Protein AF-A0A1F9B3Z0-F1 (afdb_monomer_lite)

Sequence (191 aa):
MIMNRQEIYKEMEEMFGLVPSFFKLVPDSSLELEWQLFKRVQFEPGPVPNKVRELIGIAIAAVTKCRYCALFHTEGARLNGATDAEIEDAVHFAKSSAGWSTYLNGMQIDYDQFKSEMNRVSEYLRAKHGLEMELSCRDVGVDCDFVARGKTEEEILEKAAAHGKKAHNMQEIPPELLEKARAAIHLAAGS

Radius of gyration: 24.39 Å; chains: 1; bounding box: 59×39×59 Å

Foldseek 3Di:
DQDFPVRLQVVCCVVPVGRDPVLVPDDRVCSSVVSVVCCCPQPDDDPQGNLRVLLVQCLCCLLVVPPVSNVVSVVSNVVSPDDPVSSVVSNVVSVVVVVVVCVCVVVVPDPVVVVVVVVVVVLVVLVVVVFKKKFAPVQLVDPDRDMFIDSDPVSRVVVVQVCCCPPVVPPDDPPSSVVSRSVRIDTDPPD

pLDDT: mean 94.04, std 5.98, range [56.62, 98.69]

Secondary structure (DSSP, 8-state):
-PPPHHHHHHHHHHHHSS--TTGGGS-HHHHHHHHHHHHHHHTS--SS-HHHHHHHHHHHHHHHT-HHHHHHHHHHHHHTT--HHHHHHHHHHHHHHHHHHHHHHHTT--HHHHHHHHHHHHHHHHHHHT--EEEEHHHHTSS---EEEESSHHHHHHHHHHHHHHHH---S--HHHHHHHHHH-EEPTT-

Structure (mmCIF, N/CA/C/O backbone):
data_AF-A0A1F9B3Z0-F1
#
_entry.id   AF-A0A1F9B3Z0-F1
#
loop_
_atom_site.group_PDB
_atom_site.id
_atom_site.type_symbol
_atom_site.label_atom_id
_atom_site.label_alt_id
_atom_site.label_comp_id
_atom_site.label_asym_id
_atom_site.label_entity_id
_atom_site.label_seq_id
_atom_site.pdbx_PDB_ins_code
_atom_site.Cartn_x
_atom_site.Cartn_y
_atom_site.Cartn_z
_atom_site.occupancy
_atom_site.B_iso_or_equiv
_atom_site.auth_seq_id
_atom_site.auth_comp_id
_atom_site.auth_asym_id
_atom_site.auth_atom_id
_atom_site.pdbx_PDB_model_num
ATOM 1 N N . MET A 1 1 ? -7.719 9.296 -29.553 1.00 67.44 1 MET A N 1
ATOM 2 C CA . MET A 1 1 ? -7.222 8.532 -30.717 1.00 67.44 1 MET A CA 1
ATOM 3 C C . MET A 1 1 ? -6.290 7.486 -30.132 1.00 67.44 1 MET A C 1
ATOM 5 O O . MET A 1 1 ? -5.530 7.877 -29.261 1.00 67.44 1 MET A O 1
ATOM 9 N N . ILE A 1 2 ? -6.434 6.208 -30.488 1.00 82.75 2 ILE A N 1
ATOM 10 C CA . ILE A 1 2 ? -5.564 5.134 -29.973 1.00 82.75 2 ILE A CA 1
ATOM 11 C C . ILE A 1 2 ? -4.167 5.361 -30.549 1.00 82.75 2 ILE A C 1
ATOM 13 O O . ILE A 1 2 ? -4.036 5.456 -31.772 1.00 82.75 2 ILE A O 1
ATOM 17 N N . MET A 1 3 ? -3.163 5.503 -29.687 1.00 92.25 3 MET A N 1
ATOM 18 C CA . MET A 1 3 ? -1.773 5.670 -30.104 1.00 92.25 3 MET A CA 1
ATOM 19 C C . MET A 1 3 ? -1.245 4.396 -30.767 1.00 92.25 3 MET A C 1
ATOM 21 O O . MET A 1 3 ? -1.505 3.279 -30.315 1.00 92.25 3 MET A O 1
ATOM 25 N N . ASN A 1 4 ? -0.442 4.548 -31.816 1.00 95.38 4 ASN A N 1
ATOM 26 C CA . ASN A 1 4 ? 0.285 3.429 -32.409 1.00 95.38 4 ASN A CA 1
ATOM 27 C C . ASN A 1 4 ? 1.624 3.174 -31.685 1.00 95.38 4 ASN A C 1
ATOM 29 O O . ASN A 1 4 ? 2.122 4.011 -30.932 1.00 95.38 4 ASN A O 1
ATOM 33 N N . ARG A 1 5 ? 2.256 2.017 -31.939 1.00 97.56 5 ARG A N 1
ATOM 34 C CA . ARG A 1 5 ? 3.516 1.617 -31.280 1.00 97.56 5 ARG A CA 1
ATOM 35 C C . ARG A 1 5 ? 4.626 2.664 -31.375 1.00 97.56 5 ARG A C 1
ATOM 37 O O . ARG A 1 5 ? 5.354 2.836 -30.404 1.00 97.56 5 ARG A O 1
ATOM 44 N N . GLN A 1 6 ? 4.781 3.334 -32.516 1.00 97.75 6 GLN A N 1
ATOM 45 C CA . GLN A 1 6 ? 5.864 4.306 -32.698 1.00 97.75 6 GLN A CA 1
ATOM 46 C C . GLN A 1 6 ? 5.628 5.573 -31.875 1.00 97.75 6 GLN A C 1
ATOM 48 O O . GLN A 1 6 ? 6.570 6.116 -31.308 1.00 97.75 6 GLN A O 1
ATOM 53 N N . GLU A 1 7 ? 4.375 6.007 -31.748 1.00 97.69 7 GLU A N 1
ATOM 54 C CA . GLU A 1 7 ? 4.005 7.127 -30.876 1.00 97.69 7 GLU A CA 1
ATOM 55 C C . GLU A 1 7 ? 4.261 6.782 -29.404 1.00 97.69 7 GLU A C 1
ATOM 57 O O . GLU A 1 7 ? 4.852 7.576 -28.678 1.00 97.69 7 GLU A O 1
ATOM 62 N N . ILE A 1 8 ? 3.898 5.567 -28.983 1.00 97.69 8 ILE A N 1
ATOM 63 C CA . ILE A 1 8 ? 4.125 5.085 -27.611 1.00 97.69 8 ILE A CA 1
ATOM 64 C C . ILE A 1 8 ? 5.622 4.956 -27.310 1.00 97.69 8 ILE A C 1
ATOM 66 O O . ILE A 1 8 ? 6.086 5.355 -26.246 1.00 97.69 8 ILE A O 1
ATOM 70 N N . TYR A 1 9 ? 6.398 4.416 -28.249 1.00 98.25 9 TYR A N 1
ATOM 71 C CA . TYR A 1 9 ? 7.849 4.307 -28.109 1.00 98.25 9 TYR A CA 1
ATOM 72 C C . TYR A 1 9 ? 8.515 5.669 -28.005 1.00 98.25 9 TYR A C 1
ATOM 74 O O . TYR A 1 9 ? 9.400 5.836 -27.171 1.00 98.25 9 TYR A O 1
ATOM 82 N N . LYS A 1 10 ? 8.058 6.644 -28.790 1.00 98.31 10 LYS A N 1
ATOM 83 C CA . LYS A 1 10 ? 8.550 8.013 -28.695 1.00 98.31 10 LYS A CA 1
ATOM 84 C C . LYS A 1 10 ? 8.290 8.609 -27.307 1.00 98.31 10 LYS A C 1
ATOM 86 O O . LYS A 1 10 ? 9.206 9.187 -26.735 1.00 98.31 10 LYS A O 1
ATOM 91 N N . GLU A 1 11 ? 7.104 8.407 -26.723 1.00 97.19 11 GLU A N 1
ATOM 92 C CA . GLU A 1 11 ? 6.853 8.826 -25.332 1.00 97.19 11 GLU A CA 1
ATOM 93 C C . GLU A 1 11 ? 7.801 8.138 -24.336 1.00 97.19 11 GLU A C 1
ATOM 95 O O . GLU A 1 11 ? 8.301 8.779 -23.414 1.00 97.19 11 GLU A O 1
ATOM 100 N N . MET A 1 12 ? 8.070 6.838 -24.505 1.00 97.50 12 MET A N 1
ATOM 101 C CA . MET A 1 12 ? 9.018 6.117 -23.644 1.00 97.50 12 MET A CA 1
ATOM 102 C C . MET A 1 12 ? 10.444 6.655 -23.789 1.00 97.50 12 MET A C 1
ATOM 104 O O . MET A 1 12 ? 11.149 6.773 -22.794 1.00 97.50 12 MET A O 1
ATOM 108 N N . GLU A 1 13 ? 10.875 7.000 -25.001 1.00 98.06 13 GLU A N 1
ATOM 109 C CA . GLU A 1 13 ? 12.182 7.617 -25.242 1.00 98.06 13 GLU A CA 1
ATOM 110 C C . GLU A 1 13 ? 12.277 9.007 -24.610 1.00 98.06 13 GLU A C 1
ATOM 112 O O . GLU A 1 13 ? 13.287 9.320 -23.986 1.00 98.06 13 GLU A O 1
ATOM 117 N N . GLU A 1 14 ? 11.221 9.814 -24.697 1.00 97.38 14 GLU A N 1
ATOM 118 C CA . GLU A 1 14 ? 11.152 11.121 -24.037 1.00 97.38 14 GLU A CA 1
ATOM 119 C C . GLU A 1 14 ? 11.173 10.993 -22.504 1.00 97.38 14 GLU A C 1
ATOM 121 O O . GLU A 1 14 ? 11.807 11.803 -21.828 1.00 97.38 14 GLU A O 1
ATOM 126 N N . MET A 1 15 ? 10.525 9.963 -21.947 1.00 94.94 15 MET A N 1
ATOM 127 C CA . MET A 1 15 ? 10.420 9.757 -20.498 1.00 94.94 15 MET A CA 1
ATOM 128 C C . MET A 1 15 ? 11.636 9.046 -19.883 1.00 94.94 15 MET A C 1
ATOM 130 O O . MET A 1 15 ? 12.051 9.382 -18.776 1.00 94.94 15 MET A O 1
ATOM 134 N N . PHE A 1 16 ? 12.196 8.047 -20.567 1.00 95.00 16 PHE A N 1
ATOM 135 C CA . PHE A 1 16 ? 13.230 7.148 -20.032 1.00 95.00 16 PHE A CA 1
ATOM 136 C C . PHE A 1 16 ? 14.567 7.222 -20.775 1.00 95.00 16 PHE A C 1
ATOM 138 O O . PHE A 1 16 ? 15.526 6.566 -20.370 1.00 95.00 16 PHE A O 1
ATOM 145 N N . GLY A 1 17 ? 14.648 7.958 -21.884 1.00 97.44 17 GLY A N 1
ATOM 146 C CA . GLY A 1 17 ? 15.825 8.000 -22.759 1.00 97.44 17 GLY A CA 1
ATOM 147 C C . GLY A 1 17 ? 16.001 6.760 -23.643 1.00 97.44 17 GLY A C 1
ATOM 148 O O . GLY A 1 17 ? 16.946 6.698 -24.427 1.00 97.44 17 GLY A O 1
ATOM 149 N N . LEU A 1 18 ? 15.121 5.761 -23.521 1.00 97.94 18 LEU A N 1
ATOM 150 C CA . LEU A 1 18 ? 15.097 4.546 -24.336 1.00 97.94 18 LEU A CA 1
ATOM 151 C C . LEU A 1 18 ? 13.724 3.869 -24.266 1.00 97.94 18 LEU A C 1
ATOM 153 O O . LEU A 1 18 ? 12.953 4.106 -23.342 1.00 97.94 18 LEU A O 1
ATOM 157 N N . VAL A 1 19 ? 13.461 2.937 -25.185 1.00 98.06 19 VAL A N 1
ATOM 158 C CA . VAL A 1 19 ? 12.344 1.983 -25.067 1.00 98.06 19 VAL A CA 1
ATOM 159 C C . VAL A 1 19 ? 12.813 0.736 -24.305 1.00 98.06 19 VAL A C 1
ATOM 161 O O . VAL A 1 19 ? 13.619 -0.030 -24.861 1.00 98.06 19 VAL A O 1
ATOM 164 N N . PRO A 1 20 ? 12.321 0.469 -23.076 1.00 96.81 20 PRO A N 1
ATOM 165 C CA . PRO A 1 20 ? 12.722 -0.717 -22.327 1.00 96.81 20 PRO A CA 1
ATOM 166 C C . PRO A 1 20 ? 12.371 -1.996 -23.088 1.00 96.81 20 PRO A C 1
ATOM 168 O O . PRO A 1 20 ? 11.303 -2.117 -23.689 1.00 96.81 20 PRO A O 1
ATOM 171 N N . SER A 1 21 ? 13.269 -2.982 -23.068 1.00 97.56 21 SER A N 1
ATOM 172 C CA . SER A 1 21 ? 13.121 -4.198 -23.879 1.00 97.56 21 SER A CA 1
ATOM 173 C C . SER A 1 21 ? 11.848 -4.987 -23.565 1.00 97.56 21 SER A C 1
ATOM 175 O O . SER A 1 21 ? 11.267 -5.570 -24.476 1.00 97.56 21 SER A O 1
ATOM 177 N N . PHE A 1 22 ? 11.374 -4.968 -22.317 1.00 95.50 22 PHE A N 1
ATOM 178 C CA . PHE A 1 22 ? 10.152 -5.669 -21.921 1.00 95.50 22 PHE A CA 1
ATOM 179 C C . PHE A 1 22 ? 8.880 -5.051 -22.525 1.00 95.50 22 PHE A C 1
ATOM 181 O O . PHE A 1 22 ? 7.957 -5.792 -22.845 1.00 95.50 22 PHE A O 1
ATOM 188 N N . PHE A 1 23 ? 8.847 -3.741 -22.805 1.00 97.44 23 PHE A N 1
ATOM 189 C CA . 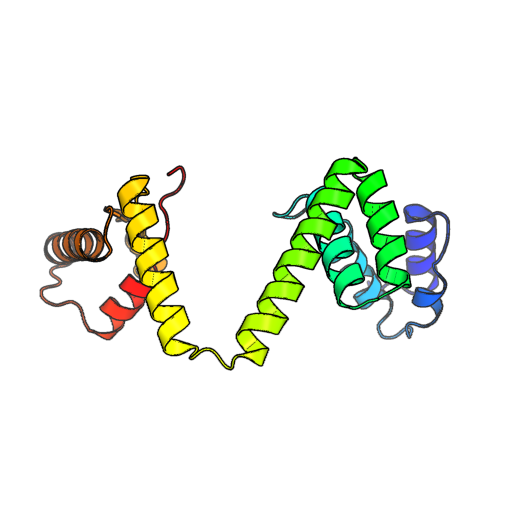PHE A 1 23 ? 7.735 -3.127 -23.546 1.00 97.44 23 PHE A CA 1
ATOM 190 C C . PHE A 1 23 ? 7.708 -3.540 -25.019 1.00 97.44 23 PHE A C 1
ATOM 192 O O . PHE A 1 23 ? 6.645 -3.578 -25.638 1.00 97.44 23 PHE A O 1
ATOM 199 N N . LYS A 1 24 ? 8.857 -3.931 -25.585 1.00 97.38 24 LYS A N 1
ATOM 200 C CA . LYS A 1 24 ? 8.922 -4.423 -26.969 1.00 97.38 24 LYS A CA 1
ATOM 201 C C . LYS A 1 24 ? 8.225 -5.769 -27.159 1.00 97.38 24 LYS A C 1
ATOM 203 O O . LYS A 1 24 ? 7.883 -6.111 -28.286 1.00 97.38 24 LYS A O 1
ATOM 208 N N . LEU A 1 25 ? 8.002 -6.502 -26.069 1.00 97.62 25 LEU A N 1
ATOM 209 C CA . LEU A 1 25 ? 7.310 -7.789 -26.062 1.00 97.62 25 LEU A CA 1
ATOM 210 C C . LEU A 1 25 ? 5.784 -7.653 -25.949 1.00 97.62 25 LEU A C 1
ATOM 212 O O . LEU A 1 25 ? 5.073 -8.616 -26.221 1.00 97.62 25 LEU A O 1
ATOM 216 N N . VAL A 1 26 ? 5.273 -6.482 -25.556 1.00 97.69 26 VAL A N 1
ATOM 217 C CA . VAL A 1 26 ? 3.832 -6.253 -25.383 1.00 97.69 26 VAL A CA 1
ATOM 218 C C . VAL A 1 26 ? 3.157 -6.145 -26.759 1.00 97.69 26 VAL A C 1
ATOM 220 O O . VAL A 1 26 ? 3.647 -5.373 -27.587 1.00 97.69 26 VAL A O 1
ATOM 223 N N . PRO A 1 27 ? 2.058 -6.875 -27.038 1.00 97.81 27 PRO A N 1
ATOM 224 C CA . PRO A 1 27 ? 1.344 -6.812 -28.319 1.00 97.81 27 PRO A CA 1
ATOM 225 C C . PRO A 1 27 ? 0.758 -5.430 -28.640 1.00 97.81 27 PRO A C 1
ATOM 227 O O . PRO A 1 27 ? 0.342 -4.705 -27.740 1.00 97.81 27 PRO A O 1
ATOM 230 N N . ASP A 1 28 ? 0.636 -5.090 -29.930 1.00 97.19 28 ASP A N 1
ATOM 231 C CA . ASP A 1 28 ? 0.051 -3.806 -30.375 1.00 97.19 28 ASP A CA 1
ATOM 232 C C . ASP A 1 28 ? -1.367 -3.582 -29.835 1.00 97.19 28 ASP A C 1
ATOM 234 O O . ASP A 1 28 ? -1.724 -2.463 -29.485 1.00 97.19 28 ASP A O 1
ATOM 238 N N . SER A 1 29 ? -2.159 -4.653 -29.713 1.00 96.38 29 SER A N 1
ATOM 239 C CA . SER A 1 29 ? -3.544 -4.597 -29.233 1.00 96.38 29 SER A CA 1
ATOM 240 C C . SER A 1 29 ? -3.689 -4.140 -27.779 1.00 96.38 29 SER A C 1
ATOM 242 O O . SER A 1 29 ? -4.793 -3.783 -27.376 1.00 96.38 29 SER A O 1
ATOM 244 N N . SER A 1 30 ? -2.618 -4.192 -26.980 1.00 96.94 30 SER A N 1
ATOM 245 C CA . SER A 1 30 ? -2.641 -3.821 -25.560 1.00 96.94 30 SER A CA 1
ATOM 246 C C . SER A 1 30 ? -1.535 -2.847 -25.147 1.00 96.94 30 SER A C 1
ATOM 248 O O . SER A 1 30 ? -1.581 -2.345 -24.029 1.00 96.94 30 SER A O 1
ATOM 250 N N . LEU A 1 31 ? -0.569 -2.535 -26.019 1.00 97.75 31 LEU A N 1
ATOM 251 C CA . LEU A 1 31 ? 0.596 -1.711 -25.680 1.00 97.75 31 LEU A CA 1
ATOM 252 C C . LEU A 1 31 ? 0.223 -0.333 -25.120 1.00 97.75 31 LEU A C 1
ATOM 254 O O . LEU A 1 31 ? 0.820 0.092 -24.134 1.00 97.75 31 LEU A O 1
ATOM 258 N N . GLU A 1 32 ? -0.757 0.353 -25.714 1.00 97.38 32 GLU A N 1
ATOM 259 C CA . GLU A 1 32 ? -1.203 1.656 -25.205 1.00 97.38 32 GLU A CA 1
ATOM 260 C C . GLU A 1 32 ? -1.775 1.525 -23.791 1.00 97.38 32 GLU A C 1
ATOM 262 O O . GLU A 1 32 ? -1.389 2.275 -22.899 1.00 97.38 32 GLU A O 1
ATOM 267 N N . LEU A 1 33 ? -2.645 0.537 -23.566 1.00 96.88 33 LEU A N 1
ATOM 268 C CA . LEU A 1 33 ? -3.289 0.307 -22.271 1.00 96.88 33 LEU A CA 1
ATOM 269 C C . LEU A 1 33 ? -2.258 -0.001 -21.180 1.00 96.88 33 LEU A C 1
ATOM 271 O O . LEU A 1 33 ? -2.299 0.605 -20.110 1.00 96.88 33 LEU A O 1
ATOM 275 N N . GLU A 1 34 ? -1.310 -0.893 -21.472 1.00 97.62 34 GLU A N 1
ATOM 276 C CA . GLU A 1 34 ? -0.228 -1.252 -20.551 1.00 97.62 34 GLU A CA 1
ATOM 277 C C . GLU A 1 34 ? 0.684 -0.056 -20.261 1.00 97.62 34 GLU A C 1
ATOM 279 O O . GLU A 1 34 ? 1.067 0.172 -19.114 1.00 97.62 34 GLU A O 1
ATOM 284 N N . TRP A 1 35 ? 1.002 0.758 -21.274 1.00 97.25 35 TRP A N 1
ATOM 285 C CA . TRP A 1 35 ? 1.823 1.954 -21.090 1.00 97.25 35 TRP A CA 1
ATOM 286 C C . TRP A 1 35 ? 1.139 3.003 -20.210 1.00 97.25 35 TRP A C 1
ATOM 288 O O . TRP A 1 35 ? 1.756 3.525 -19.279 1.00 97.25 35 TRP A O 1
ATOM 298 N N . GLN A 1 36 ? -0.142 3.292 -20.459 1.00 96.81 36 GLN A N 1
ATOM 299 C CA . GLN A 1 36 ? -0.895 4.247 -19.642 1.00 96.81 36 GLN A CA 1
ATOM 300 C C . GLN A 1 36 ? -1.049 3.747 -18.202 1.00 96.81 36 GLN A C 1
ATOM 302 O O . GLN A 1 36 ? -0.862 4.520 -17.260 1.00 96.81 36 GLN A O 1
ATOM 307 N N . LEU A 1 37 ? -1.328 2.453 -18.011 1.00 96.94 37 LEU A N 1
ATOM 308 C CA . LEU A 1 37 ? -1.398 1.860 -16.679 1.00 96.94 37 LEU A CA 1
ATOM 309 C C . LEU A 1 37 ? -0.051 1.958 -15.956 1.00 96.94 37 LEU A C 1
ATOM 311 O O . LEU A 1 37 ? -0.009 2.373 -14.798 1.00 96.94 37 LEU A O 1
ATOM 315 N N . PHE A 1 38 ? 1.048 1.631 -16.639 1.00 96.31 38 PHE A N 1
ATOM 316 C CA . PHE A 1 38 ? 2.388 1.700 -16.066 1.00 96.31 38 PHE A CA 1
ATOM 317 C C . PHE A 1 38 ? 2.736 3.121 -15.616 1.00 96.31 38 PHE A C 1
ATOM 319 O O . PHE A 1 38 ? 3.158 3.307 -14.477 1.00 96.31 38 PHE A O 1
ATOM 326 N N . LYS A 1 39 ? 2.490 4.135 -16.459 1.00 94.62 39 LYS A N 1
ATOM 327 C CA . LYS A 1 39 ? 2.705 5.545 -16.091 1.00 94.62 39 LYS A CA 1
ATOM 328 C C . LYS A 1 39 ? 1.915 5.941 -14.847 1.00 94.62 39 LYS A C 1
ATOM 330 O O . LYS A 1 39 ? 2.487 6.478 -13.894 1.00 94.62 39 LYS A O 1
ATOM 335 N N . ARG A 1 40 ? 0.622 5.618 -14.841 1.00 94.31 40 ARG A N 1
ATOM 336 C CA . ARG A 1 40 ? -0.294 5.949 -13.750 1.00 94.31 40 ARG A CA 1
ATOM 337 C C . ARG A 1 40 ? 0.101 5.305 -12.427 1.00 94.31 40 ARG A C 1
ATOM 339 O O . ARG A 1 40 ? 0.088 5.959 -11.390 1.00 94.31 40 ARG A O 1
ATOM 346 N N . VAL A 1 41 ? 0.439 4.019 -12.444 1.00 94.50 41 VAL A N 1
ATOM 347 C CA . VAL A 1 41 ? 0.733 3.274 -11.213 1.00 94.50 41 VAL A CA 1
ATOM 348 C C . VAL A 1 41 ? 2.135 3.593 -10.691 1.00 94.50 41 VAL A C 1
ATOM 350 O O . VAL A 1 41 ? 2.300 3.783 -9.483 1.00 94.50 41 VAL A O 1
ATOM 353 N N . GLN A 1 42 ? 3.127 3.699 -11.580 1.00 93.62 42 GLN A N 1
ATOM 354 C CA . GLN A 1 42 ? 4.530 3.815 -11.180 1.00 93.62 42 GLN A CA 1
ATOM 355 C C . GLN A 1 42 ? 4.984 5.260 -10.948 1.00 93.62 42 GLN A C 1
ATOM 357 O O . GLN A 1 42 ? 5.787 5.490 -10.050 1.00 93.62 42 GLN A O 1
ATOM 362 N N . PHE A 1 43 ? 4.484 6.243 -11.709 1.00 91.62 43 PHE A N 1
ATOM 363 C CA . PHE A 1 43 ? 5.077 7.592 -11.706 1.00 91.62 43 PHE A CA 1
ATOM 364 C C . PHE A 1 43 ? 4.115 8.716 -11.331 1.00 91.62 43 PHE A C 1
ATOM 366 O O . PHE A 1 43 ? 4.542 9.672 -10.677 1.00 91.62 43 PHE A O 1
ATOM 373 N N . GLU A 1 44 ? 2.838 8.632 -11.714 1.00 94.00 44 GLU A N 1
ATOM 374 C CA . GLU A 1 44 ? 1.880 9.696 -11.400 1.00 94.00 44 GLU A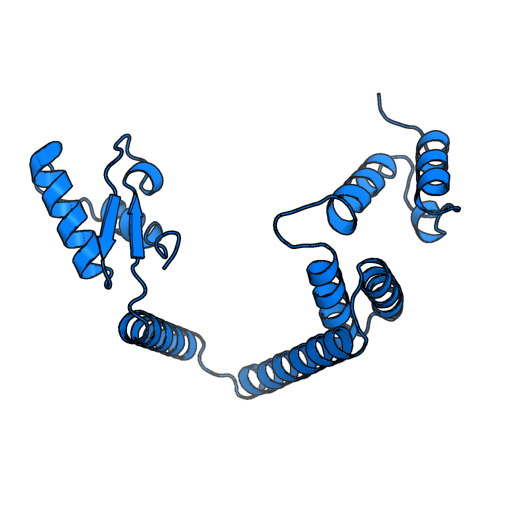 CA 1
ATOM 375 C C . GLU A 1 44 ? 1.684 9.847 -9.884 1.00 94.00 44 GLU A C 1
ATOM 377 O O . GLU A 1 44 ? 1.630 8.833 -9.177 1.00 94.00 44 GLU A O 1
ATOM 382 N N . PRO A 1 45 ? 1.562 11.081 -9.355 1.00 92.81 45 PRO A N 1
ATOM 383 C CA . PRO A 1 45 ? 1.296 11.315 -7.941 1.00 92.81 45 PRO A CA 1
ATOM 384 C C . PRO A 1 45 ? 0.014 10.626 -7.468 1.00 92.81 45 PRO A C 1
ATOM 386 O O . PRO A 1 45 ? -0.994 10.583 -8.168 1.00 92.81 45 PRO A O 1
ATOM 389 N N . GLY A 1 46 ? 0.041 10.136 -6.235 1.00 93.12 46 GLY A N 1
ATOM 390 C CA . GLY A 1 46 ? -1.113 9.542 -5.578 1.00 93.12 46 GLY A CA 1
ATOM 391 C C . GLY A 1 46 ? -1.071 9.783 -4.072 1.00 93.12 46 GLY A C 1
ATOM 392 O O . GLY A 1 46 ? -0.149 10.435 -3.579 1.00 93.12 46 GLY A O 1
ATOM 393 N N . PRO A 1 47 ? -2.042 9.236 -3.322 1.00 95.81 47 PRO A N 1
ATOM 394 C CA . PRO A 1 47 ? -2.106 9.398 -1.869 1.00 95.81 47 PRO A CA 1
ATOM 395 C C . PRO A 1 47 ? -0.866 8.871 -1.133 1.00 95.81 47 PRO A C 1
ATOM 397 O O . PRO A 1 47 ? -0.534 9.358 -0.058 1.00 95.81 47 PRO A O 1
ATOM 400 N N . VAL A 1 48 ? -0.167 7.890 -1.718 1.00 96.50 48 VAL A N 1
ATOM 401 C CA . VAL A 1 48 ? 1.116 7.389 -1.214 1.00 96.50 48 VAL A CA 1
ATOM 402 C C . VAL A 1 48 ? 2.253 8.059 -1.998 1.00 96.50 48 VAL A C 1
ATOM 404 O O . VAL A 1 48 ? 2.354 7.843 -3.213 1.00 96.50 48 VAL A O 1
ATOM 407 N N . PRO A 1 49 ? 3.132 8.840 -1.340 1.00 96.06 49 PRO A N 1
ATOM 408 C CA . PRO A 1 49 ? 4.257 9.493 -2.006 1.00 96.06 49 PRO A CA 1
ATOM 409 C C . PRO A 1 49 ? 5.160 8.500 -2.747 1.00 96.06 49 PRO A C 1
ATOM 411 O O . PRO A 1 49 ? 5.372 7.383 -2.275 1.00 96.06 49 PRO A O 1
ATOM 414 N N . ASN A 1 50 ? 5.745 8.914 -3.876 1.00 96.44 50 ASN A N 1
ATOM 415 C CA . ASN A 1 50 ? 6.557 8.037 -4.736 1.00 96.44 50 ASN A CA 1
ATOM 416 C C . ASN A 1 50 ? 7.709 7.375 -3.975 1.00 96.44 50 ASN A C 1
ATOM 418 O O . ASN A 1 50 ? 7.865 6.163 -4.060 1.00 96.44 50 ASN A O 1
ATOM 422 N N . LYS A 1 51 ? 8.442 8.129 -3.140 1.00 97.62 51 LYS A N 1
ATOM 423 C CA . LYS A 1 51 ? 9.497 7.566 -2.278 1.00 97.62 51 LYS A CA 1
ATOM 424 C C . LYS A 1 51 ? 8.993 6.380 -1.446 1.00 97.62 51 LYS A C 1
ATOM 426 O O . LYS A 1 51 ? 9.647 5.347 -1.383 1.00 97.62 51 LYS A O 1
ATOM 431 N N . VAL A 1 52 ? 7.810 6.515 -0.843 1.00 97.94 52 VAL A N 1
ATOM 432 C CA . VAL A 1 52 ? 7.204 5.466 -0.012 1.00 97.94 52 VAL A CA 1
ATOM 433 C C . VAL A 1 52 ? 6.758 4.278 -0.868 1.00 97.94 52 VAL A C 1
ATOM 435 O O . VAL A 1 52 ? 6.997 3.136 -0.483 1.00 97.94 52 VAL A O 1
ATOM 438 N N . ARG A 1 53 ? 6.169 4.519 -2.049 1.00 97.81 53 ARG A N 1
ATOM 439 C CA . ARG A 1 53 ? 5.814 3.449 -2.999 1.00 97.81 53 ARG A CA 1
ATOM 440 C C . ARG A 1 53 ? 7.027 2.629 -3.428 1.00 97.81 53 ARG A C 1
ATOM 442 O O . ARG A 1 53 ? 6.942 1.406 -3.453 1.00 97.81 53 ARG A O 1
ATOM 449 N N . GLU A 1 54 ? 8.151 3.279 -3.710 1.00 98.44 54 GLU A N 1
ATOM 450 C CA . GLU A 1 54 ? 9.379 2.586 -4.102 1.00 98.44 54 GLU A CA 1
ATOM 451 C C . GLU A 1 54 ? 9.971 1.766 -2.947 1.00 98.44 54 GLU A C 1
ATOM 453 O O . GLU A 1 54 ? 10.352 0.617 -3.156 1.00 98.44 54 GLU A O 1
ATOM 458 N N . LEU A 1 55 ? 9.957 2.275 -1.707 1.00 98.69 55 LEU A N 1
ATOM 459 C CA . LEU A 1 55 ? 10.362 1.496 -0.524 1.00 98.69 55 LEU A CA 1
ATOM 460 C C . LEU A 1 55 ? 9.471 0.256 -0.310 1.00 98.69 55 LEU A C 1
ATOM 462 O O . LEU A 1 55 ? 9.981 -0.832 -0.034 1.00 98.69 55 LEU A O 1
ATOM 466 N N . ILE A 1 56 ? 8.152 0.386 -0.507 1.00 98.31 56 ILE A N 1
ATOM 467 C CA . ILE A 1 56 ? 7.220 -0.757 -0.522 1.00 98.31 56 ILE A CA 1
ATOM 468 C C . ILE A 1 56 ? 7.590 -1.732 -1.653 1.00 98.31 56 ILE A C 1
ATOM 470 O O . ILE A 1 56 ? 7.622 -2.945 -1.440 1.00 98.31 56 ILE A O 1
ATOM 474 N N . GLY A 1 57 ? 7.915 -1.217 -2.840 1.00 98.31 57 GLY A N 1
ATOM 475 C CA . GLY A 1 57 ? 8.374 -2.006 -3.983 1.00 98.31 57 GLY A CA 1
ATOM 476 C C . GLY A 1 57 ? 9.640 -2.814 -3.682 1.00 98.31 57 GLY A C 1
ATOM 477 O O . GLY A 1 57 ? 9.692 -4.005 -3.992 1.00 98.31 57 GLY A O 1
ATOM 478 N N . ILE A 1 58 ? 10.628 -2.216 -3.006 1.00 98.56 58 ILE A N 1
ATOM 479 C CA . ILE A 1 58 ? 11.843 -2.907 -2.540 1.00 98.56 58 ILE A CA 1
ATOM 480 C C . ILE A 1 58 ? 11.481 -4.026 -1.555 1.00 98.56 58 ILE A C 1
ATOM 482 O O . ILE A 1 58 ? 11.958 -5.152 -1.711 1.00 98.56 58 ILE A O 1
ATOM 486 N N . ALA A 1 59 ? 10.614 -3.755 -0.573 1.00 98.50 59 ALA A N 1
ATOM 487 C CA . ALA A 1 59 ? 10.162 -4.752 0.398 1.00 98.50 59 ALA A CA 1
ATOM 488 C C . ALA A 1 59 ? 9.480 -5.956 -0.282 1.00 98.50 59 ALA A C 1
ATOM 490 O O . ALA A 1 59 ? 9.832 -7.110 -0.014 1.00 98.50 59 ALA A O 1
ATOM 491 N N . ILE A 1 60 ? 8.556 -5.702 -1.217 1.00 98.38 60 ILE A N 1
ATOM 492 C CA . ILE A 1 60 ? 7.887 -6.746 -2.008 1.00 98.38 60 ILE A CA 1
ATOM 493 C C . ILE A 1 60 ? 8.914 -7.528 -2.831 1.00 98.38 60 ILE A C 1
ATOM 495 O O . ILE A 1 60 ? 8.900 -8.762 -2.825 1.00 98.38 60 ILE A O 1
ATOM 499 N N . ALA A 1 61 ? 9.828 -6.838 -3.516 1.00 98.44 61 ALA A N 1
ATOM 500 C CA . ALA A 1 61 ? 10.861 -7.464 -4.333 1.00 98.44 61 AL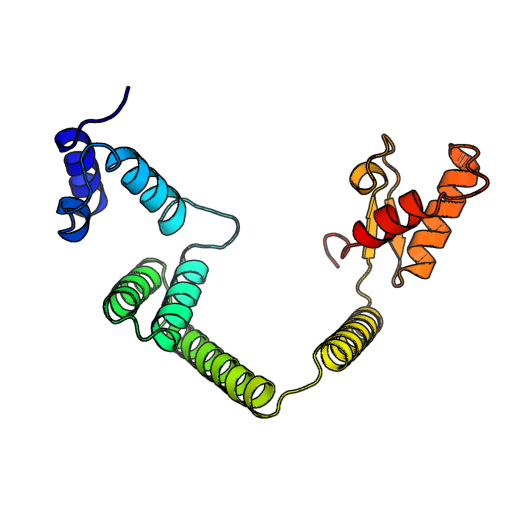A A CA 1
ATOM 501 C C . ALA A 1 61 ? 11.791 -8.369 -3.511 1.00 98.44 61 ALA A C 1
ATOM 503 O O . ALA A 1 61 ? 12.140 -9.458 -3.970 1.00 98.44 61 ALA A O 1
ATOM 504 N N . ALA A 1 62 ? 12.154 -7.953 -2.294 1.00 97.88 62 ALA A N 1
ATOM 505 C CA . ALA A 1 62 ? 12.992 -8.727 -1.385 1.00 97.88 62 ALA A CA 1
ATOM 506 C C . ALA A 1 62 ? 12.300 -10.026 -0.937 1.00 97.88 62 ALA A C 1
ATOM 508 O O . ALA A 1 62 ? 12.896 -11.101 -1.019 1.00 97.88 62 ALA A O 1
ATOM 509 N N . VAL A 1 63 ? 11.028 -9.953 -0.526 1.00 98.12 63 VAL A N 1
ATOM 510 C CA . VAL A 1 63 ? 10.262 -11.123 -0.056 1.00 98.12 63 VAL A CA 1
ATOM 511 C C . VAL A 1 63 ? 9.936 -12.085 -1.202 1.00 98.12 63 VAL A C 1
ATOM 513 O O . VAL A 1 63 ? 10.100 -13.298 -1.064 1.00 98.12 63 VAL A O 1
ATOM 516 N N . THR A 1 64 ? 9.528 -11.556 -2.358 1.00 98.00 64 THR A N 1
ATOM 517 C CA . THR A 1 64 ? 9.211 -12.351 -3.562 1.00 98.00 64 THR A CA 1
ATOM 518 C C . THR A 1 64 ? 10.451 -12.811 -4.329 1.00 98.00 64 THR A C 1
ATOM 520 O O . THR A 1 64 ? 10.341 -13.622 -5.247 1.00 98.00 64 THR A O 1
ATOM 523 N N . LYS A 1 65 ? 11.642 -12.326 -3.946 1.00 97.44 65 LYS A N 1
ATOM 524 C CA . LYS A 1 65 ? 12.939 -12.621 -4.576 1.00 97.44 65 LYS A CA 1
ATOM 525 C C . LYS A 1 65 ? 12.997 -12.208 -6.055 1.00 97.44 65 LYS A C 1
ATOM 527 O O . LYS A 1 65 ? 13.713 -12.813 -6.855 1.00 97.44 65 LYS A O 1
ATOM 532 N N . CYS A 1 66 ? 12.263 -11.160 -6.432 1.00 98.25 66 CYS A N 1
ATOM 533 C CA . CYS A 1 66 ? 12.266 -10.630 -7.792 1.00 98.25 66 CYS A CA 1
ATOM 534 C C . CYS A 1 66 ? 13.522 -9.779 -8.043 1.00 98.25 66 CYS A C 1
ATOM 536 O O . CYS A 1 66 ? 13.577 -8.608 -7.672 1.00 98.25 66 CYS A O 1
ATOM 538 N N . ARG A 1 67 ? 14.524 -10.336 -8.737 1.00 98.00 67 ARG A N 1
ATOM 539 C CA . ARG A 1 67 ? 15.771 -9.611 -9.059 1.00 98.00 67 ARG A CA 1
ATOM 540 C C . ARG A 1 67 ? 15.542 -8.352 -9.908 1.00 98.00 67 ARG A C 1
ATOM 542 O O . ARG A 1 67 ? 16.213 -7.351 -9.681 1.00 98.00 67 ARG A O 1
ATOM 549 N N . TYR A 1 68 ? 14.618 -8.395 -10.871 1.00 97.94 68 TYR A N 1
ATOM 550 C CA . TYR A 1 68 ? 14.300 -7.239 -11.722 1.00 97.94 68 TYR A CA 1
ATOM 551 C C . TYR A 1 68 ? 13.696 -6.096 -10.904 1.00 97.94 68 TYR A C 1
ATOM 553 O O . TYR A 1 68 ? 14.159 -4.962 -10.982 1.00 97.94 68 TYR A O 1
ATOM 561 N N . CYS A 1 69 ? 12.709 -6.430 -10.074 1.00 98.00 69 CYS A N 1
ATOM 562 C CA . CYS A 1 69 ? 11.995 -5.492 -9.222 1.00 98.00 69 CYS A CA 1
ATOM 563 C C . CYS A 1 69 ? 12.921 -4.900 -8.153 1.00 98.00 69 CYS A C 1
ATOM 565 O O . CYS A 1 69 ? 12.838 -3.713 -7.870 1.00 98.00 69 CYS A O 1
ATOM 567 N N . ALA A 1 70 ? 13.837 -5.706 -7.602 1.00 98.31 70 ALA A N 1
ATOM 568 C CA . ALA A 1 70 ? 14.800 -5.236 -6.613 1.00 98.31 70 ALA A CA 1
ATOM 569 C C . ALA A 1 70 ? 15.669 -4.110 -7.185 1.00 98.31 70 ALA A C 1
ATOM 571 O O . ALA A 1 70 ? 15.815 -3.076 -6.544 1.00 98.31 70 ALA A O 1
ATOM 572 N N . LEU A 1 71 ? 16.191 -4.272 -8.407 1.00 98.19 71 LEU A N 1
ATOM 573 C CA . LEU A 1 71 ? 16.960 -3.215 -9.067 1.00 98.19 71 LEU A CA 1
ATOM 574 C C . LEU A 1 71 ? 16.078 -2.012 -9.421 1.00 98.19 71 LEU A C 1
ATOM 576 O O . LEU A 1 71 ? 16.424 -0.890 -9.068 1.00 98.19 71 LEU A O 1
ATOM 580 N N . PHE A 1 72 ? 14.940 -2.250 -10.081 1.00 97.88 72 PHE A N 1
ATOM 581 C CA . PHE A 1 72 ? 14.033 -1.191 -10.526 1.00 97.88 72 PHE A CA 1
ATOM 582 C C . PHE A 1 72 ? 13.604 -0.284 -9.365 1.00 97.88 72 PHE A C 1
ATOM 584 O O . PHE A 1 72 ? 13.788 0.928 -9.438 1.00 97.88 72 PHE A O 1
ATOM 591 N N . HIS A 1 73 ? 13.114 -0.870 -8.270 1.00 98.44 73 HIS A N 1
ATOM 592 C CA . HIS A 1 73 ? 12.629 -0.105 -7.125 1.00 98.44 73 HIS A CA 1
ATOM 593 C C . HIS A 1 73 ? 13.756 0.501 -6.285 1.00 98.44 73 HIS A C 1
ATOM 595 O O . HIS A 1 73 ? 13.566 1.557 -5.693 1.00 98.44 73 HIS A O 1
ATOM 601 N N . THR A 1 74 ? 14.950 -0.105 -6.253 1.00 98.50 74 THR A N 1
ATOM 602 C CA . THR A 1 74 ? 16.105 0.509 -5.572 1.00 98.50 74 THR A CA 1
ATOM 603 C C . THR A 1 74 ? 16.535 1.797 -6.270 1.00 98.50 74 THR A C 1
ATOM 605 O O . THR A 1 74 ? 16.723 2.822 -5.614 1.00 98.50 74 THR A O 1
ATOM 608 N N . GLU A 1 75 ? 16.647 1.775 -7.600 1.00 97.81 75 GLU A N 1
ATOM 609 C CA . GLU A 1 75 ? 16.984 2.978 -8.368 1.00 97.81 75 GLU A CA 1
ATOM 610 C C . GLU A 1 75 ? 15.843 4.003 -8.327 1.00 97.81 75 GLU A C 1
ATOM 612 O O . GLU A 1 75 ? 16.087 5.188 -8.092 1.00 97.81 75 GLU A O 1
ATOM 617 N N . GLY A 1 76 ? 14.590 3.550 -8.445 1.00 97.56 76 GLY A N 1
ATOM 618 C CA . GLY A 1 76 ? 13.403 4.389 -8.275 1.00 97.56 76 GLY A CA 1
ATOM 619 C C . GLY A 1 76 ? 13.367 5.092 -6.915 1.00 97.56 76 GLY A C 1
ATOM 620 O O . GLY A 1 76 ? 13.152 6.304 -6.851 1.00 97.56 76 GLY A O 1
ATOM 621 N N . ALA A 1 77 ? 13.642 4.378 -5.821 1.00 98.25 77 ALA A N 1
ATOM 622 C CA . ALA A 1 77 ? 13.671 4.947 -4.475 1.00 98.25 77 ALA A CA 1
ATOM 623 C C . ALA A 1 77 ? 14.740 6.039 -4.344 1.00 98.25 77 ALA A C 1
ATOM 625 O O . ALA A 1 77 ? 14.446 7.127 -3.847 1.00 98.25 77 ALA A O 1
ATOM 626 N N . ARG A 1 78 ? 15.959 5.786 -4.842 1.00 98.44 78 ARG A N 1
ATOM 627 C CA . ARG A 1 78 ? 17.065 6.759 -4.824 1.00 98.44 78 ARG A CA 1
ATOM 628 C C . ARG A 1 78 ? 16.748 8.012 -5.632 1.00 98.44 78 ARG A C 1
ATOM 630 O O . ARG A 1 78 ? 16.977 9.117 -5.147 1.00 98.44 78 ARG A O 1
ATOM 637 N N . LEU A 1 79 ? 16.159 7.857 -6.820 1.00 97.06 79 LEU A N 1
ATOM 638 C CA . LEU A 1 79 ? 15.694 8.982 -7.641 1.00 97.06 79 LEU A CA 1
ATOM 639 C C . LEU A 1 79 ? 14.613 9.813 -6.934 1.00 97.06 79 LEU A C 1
ATOM 641 O O . LEU A 1 79 ? 14.531 11.021 -7.140 1.00 97.06 79 LEU A O 1
ATOM 645 N N . ASN A 1 80 ? 13.826 9.188 -6.056 1.00 97.38 80 ASN A N 1
ATOM 646 C CA . ASN A 1 80 ? 12.844 9.855 -5.200 1.00 97.38 80 ASN A CA 1
ATOM 647 C C . ASN A 1 80 ? 13.419 10.318 -3.843 1.00 97.38 80 ASN A C 1
ATOM 649 O O . ASN A 1 80 ? 12.661 10.699 -2.948 1.00 97.38 80 ASN A O 1
ATOM 653 N N . GLY A 1 81 ? 14.746 10.307 -3.678 1.00 98.00 81 GLY A N 1
ATOM 654 C CA . GLY A 1 81 ? 15.438 10.835 -2.501 1.00 98.00 81 GLY A CA 1
ATOM 655 C C . GLY A 1 81 ? 15.466 9.902 -1.289 1.00 98.00 81 GLY A C 1
ATOM 656 O O . GLY A 1 81 ? 15.659 10.387 -0.175 1.00 98.00 81 GLY A O 1
ATOM 657 N N . ALA A 1 82 ? 15.251 8.595 -1.471 1.00 98.56 82 ALA A N 1
ATOM 658 C CA . ALA A 1 82 ? 15.455 7.624 -0.401 1.00 98.56 82 ALA A CA 1
ATOM 659 C C . ALA A 1 82 ? 16.938 7.498 -0.041 1.00 98.56 82 ALA A C 1
ATOM 661 O O . ALA A 1 82 ? 17.800 7.362 -0.913 1.00 98.56 82 ALA A O 1
ATOM 662 N N . THR A 1 83 ? 17.223 7.513 1.256 1.00 98.62 83 THR A N 1
ATOM 663 C CA . THR A 1 83 ? 18.557 7.236 1.799 1.00 98.62 83 THR A CA 1
ATOM 664 C C . THR A 1 83 ? 18.793 5.732 1.926 1.00 98.62 83 THR A C 1
ATOM 666 O O . THR A 1 83 ? 17.847 4.953 2.047 1.00 98.62 83 THR A O 1
ATOM 669 N N . ASP A 1 84 ? 20.058 5.309 1.979 1.00 98.38 84 ASP A N 1
ATOM 670 C CA . ASP A 1 84 ? 20.385 3.900 2.242 1.00 98.38 84 ASP A CA 1
ATOM 671 C C . ASP A 1 84 ? 19.837 3.424 3.603 1.00 98.38 84 ASP A C 1
ATOM 673 O O . ASP A 1 84 ? 19.484 2.257 3.741 1.00 98.38 84 ASP A O 1
ATOM 677 N N . ALA A 1 85 ? 19.703 4.326 4.584 1.00 98.62 85 ALA A N 1
ATOM 678 C CA . ALA A 1 85 ? 19.086 4.023 5.875 1.00 98.62 85 ALA A CA 1
ATOM 679 C C . ALA A 1 85 ? 17.577 3.746 5.752 1.00 98.62 85 ALA A C 1
ATOM 681 O O . ALA A 1 85 ? 17.084 2.802 6.355 1.00 98.62 85 ALA A O 1
ATOM 682 N N . GLU A 1 86 ? 16.846 4.518 4.942 1.00 98.69 86 GLU A N 1
ATOM 683 C CA . GLU A 1 86 ? 15.421 4.253 4.678 1.00 98.69 86 GLU A CA 1
ATOM 684 C C . GLU A 1 86 ? 15.220 2.944 3.901 1.00 98.69 86 GLU A C 1
ATOM 686 O O . GLU A 1 86 ? 14.260 2.216 4.148 1.00 98.69 86 GLU A O 1
ATOM 691 N N . ILE A 1 87 ? 16.129 2.627 2.972 1.00 98.69 87 ILE A N 1
ATOM 692 C CA . ILE A 1 87 ? 16.106 1.354 2.241 1.00 98.69 87 ILE A CA 1
ATOM 693 C C . ILE A 1 87 ? 16.387 0.182 3.190 1.00 98.69 87 ILE A C 1
ATOM 695 O O . ILE A 1 87 ? 15.680 -0.825 3.131 1.00 98.69 87 ILE A O 1
ATOM 699 N N . GLU A 1 88 ? 17.394 0.296 4.064 1.00 98.50 88 GLU A N 1
ATOM 700 C CA . GLU A 1 88 ? 17.695 -0.731 5.067 1.00 98.50 88 GLU A CA 1
ATOM 701 C C . GLU A 1 88 ? 16.510 -0.951 6.003 1.00 98.50 88 GLU A C 1
ATOM 703 O O . GLU A 1 88 ? 16.078 -2.094 6.136 1.00 98.50 88 GLU A O 1
ATOM 708 N N . ASP A 1 89 ? 15.932 0.117 6.556 1.00 98.62 89 ASP A N 1
ATOM 709 C CA . ASP A 1 89 ? 14.785 0.041 7.465 1.00 98.62 89 ASP A CA 1
ATOM 710 C C . ASP A 1 89 ? 13.574 -0.634 6.799 1.00 98.62 89 ASP A C 1
ATOM 712 O O . ASP A 1 89 ? 12.989 -1.569 7.354 1.00 98.62 89 ASP A O 1
ATOM 716 N N . ALA A 1 90 ? 13.257 -0.271 5.549 1.00 98.50 90 ALA A N 1
ATOM 717 C CA . ALA A 1 90 ? 12.179 -0.904 4.787 1.00 98.50 90 ALA A CA 1
ATOM 718 C C . ALA A 1 90 ? 12.413 -2.413 4.578 1.00 98.50 90 ALA A C 1
ATOM 720 O O . ALA A 1 90 ? 11.496 -3.226 4.743 1.00 98.50 90 ALA A O 1
ATOM 721 N N . VAL A 1 91 ? 13.643 -2.816 4.242 1.00 98.38 91 VAL A N 1
ATOM 722 C CA . VAL A 1 91 ? 14.009 -4.233 4.071 1.00 98.38 91 VAL A CA 1
ATOM 723 C C . VAL A 1 91 ? 14.018 -4.969 5.413 1.00 98.38 91 VAL A C 1
ATOM 725 O O . VAL A 1 91 ? 13.588 -6.125 5.485 1.00 98.38 91 VAL A O 1
ATOM 728 N N . HIS A 1 92 ? 14.463 -4.320 6.488 1.00 98.50 92 HIS A N 1
ATOM 729 C CA . HIS A 1 92 ? 14.461 -4.876 7.836 1.00 98.50 92 HIS A CA 1
ATOM 730 C C . HIS A 1 92 ? 13.036 -5.144 8.320 1.00 98.50 92 HIS A C 1
ATOM 732 O O . HIS A 1 92 ? 12.739 -6.232 8.829 1.00 98.50 92 HIS A O 1
ATOM 738 N N . PHE A 1 93 ? 12.134 -4.186 8.097 1.00 98.44 93 PHE A N 1
AT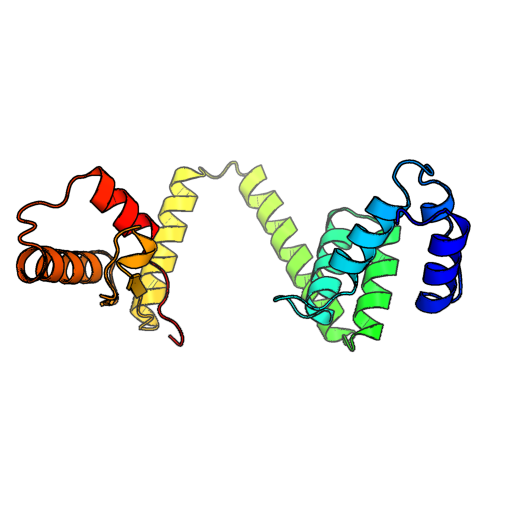OM 739 C CA . PHE A 1 93 ? 10.714 -4.341 8.371 1.00 98.44 93 PHE A CA 1
ATOM 740 C C . PHE A 1 93 ? 10.127 -5.506 7.566 1.00 98.44 93 PHE A C 1
ATOM 742 O O . PHE A 1 93 ? 9.523 -6.408 8.146 1.00 98.44 93 PHE A O 1
ATOM 749 N N . ALA A 1 94 ? 10.401 -5.571 6.257 1.00 98.38 94 ALA A N 1
ATOM 750 C CA . ALA A 1 94 ? 9.936 -6.658 5.394 1.00 98.38 94 ALA A CA 1
ATOM 751 C C . ALA A 1 94 ? 10.412 -8.043 5.869 1.00 98.38 94 ALA A C 1
ATOM 753 O O . ALA A 1 94 ? 9.626 -8.994 5.913 1.00 98.38 94 ALA A O 1
ATOM 754 N N . LYS A 1 95 ? 11.682 -8.158 6.280 1.00 98.31 95 LYS A N 1
ATOM 755 C CA . LYS A 1 95 ? 12.251 -9.372 6.886 1.00 98.31 95 LYS A CA 1
ATOM 756 C C . LYS A 1 95 ? 11.478 -9.779 8.142 1.00 98.31 95 LYS A C 1
ATOM 758 O O . LYS A 1 95 ? 11.149 -10.956 8.290 1.00 98.31 95 LYS A O 1
ATOM 763 N N . SER A 1 96 ? 11.194 -8.830 9.035 1.00 98.38 96 SER A N 1
ATOM 764 C CA . SER A 1 96 ? 10.433 -9.081 10.265 1.00 98.38 96 SER A CA 1
ATOM 765 C C . SER A 1 96 ? 9.013 -9.565 9.958 1.00 98.38 96 SER A C 1
ATOM 767 O O . SER A 1 96 ? 8.597 -10.613 10.455 1.00 98.38 96 SER A O 1
ATOM 769 N N . SER A 1 97 ? 8.293 -8.874 9.068 1.00 98.06 97 SER A N 1
ATOM 770 C CA . SER A 1 97 ? 6.929 -9.243 8.672 1.00 98.06 97 SER A CA 1
ATOM 771 C C . SER A 1 97 ? 6.861 -10.629 8.027 1.00 98.06 97 SER A C 1
ATOM 773 O O . SER A 1 97 ? 6.006 -11.439 8.388 1.00 98.06 97 SER A O 1
ATOM 775 N N . ALA A 1 98 ? 7.782 -10.946 7.112 1.00 97.81 98 ALA A N 1
ATOM 776 C CA . ALA A 1 98 ? 7.857 -12.270 6.494 1.00 97.81 98 ALA A CA 1
ATOM 777 C C . ALA A 1 98 ? 8.209 -13.371 7.517 1.00 97.81 98 ALA A C 1
ATOM 779 O O . ALA A 1 98 ? 7.666 -14.480 7.455 1.00 97.81 98 ALA A O 1
ATOM 780 N N . GLY A 1 99 ? 9.075 -13.061 8.488 1.00 98.06 99 GLY A N 1
ATOM 781 C CA . GLY A 1 99 ? 9.411 -13.953 9.598 1.00 98.06 99 GLY A CA 1
ATOM 782 C C . GLY A 1 99 ? 8.201 -14.279 10.477 1.00 98.06 99 GLY A C 1
ATOM 783 O O . GLY A 1 99 ? 7.913 -15.452 10.715 1.00 98.06 99 GLY A O 1
ATOM 784 N N . TRP A 1 100 ? 7.437 -13.264 10.888 1.00 98.00 100 TRP A N 1
ATOM 785 C CA . TRP A 1 100 ? 6.205 -13.464 11.658 1.00 98.00 100 TRP A CA 1
ATOM 786 C C . TRP A 1 100 ? 5.129 -14.201 10.871 1.00 98.00 100 TRP A C 1
ATOM 788 O O . TRP A 1 100 ? 4.481 -15.083 11.426 1.00 98.00 100 TRP A O 1
ATOM 798 N N . SER A 1 101 ? 4.982 -13.918 9.574 1.00 97.06 101 SER A N 1
ATOM 799 C CA . SER A 1 101 ? 4.075 -14.680 8.711 1.00 97.06 101 SER A CA 1
ATOM 800 C C . SER A 1 101 ? 4.430 -16.169 8.709 1.00 97.06 101 SER A C 1
ATOM 802 O O . SER A 1 101 ? 3.554 -17.010 8.903 1.00 97.06 101 SER A O 1
ATOM 804 N N . THR A 1 102 ? 5.719 -16.503 8.589 1.00 97.81 102 THR A N 1
ATOM 805 C CA . THR A 1 102 ? 6.196 -17.894 8.664 1.00 97.81 102 THR A CA 1
ATOM 806 C C . THR A 1 102 ? 5.839 -18.533 10.005 1.00 97.81 102 THR A C 1
ATOM 808 O O . THR A 1 102 ? 5.358 -19.662 10.033 1.00 97.81 102 THR A O 1
ATOM 811 N N . TYR A 1 103 ? 6.038 -17.813 11.111 1.00 98.25 103 TYR A N 1
ATOM 812 C CA . TYR A 1 103 ? 5.773 -18.330 12.451 1.00 98.25 103 TYR A CA 1
ATOM 813 C C . TYR A 1 103 ? 4.276 -18.542 12.713 1.00 98.25 103 TYR A C 1
ATOM 815 O O . TYR A 1 103 ? 3.878 -19.632 13.108 1.00 98.25 103 TYR A O 1
ATOM 823 N N . LEU A 1 104 ? 3.430 -17.542 12.443 1.00 98.12 104 LEU A N 1
ATOM 824 C CA . LEU A 1 104 ? 1.985 -17.622 12.686 1.00 98.12 104 LEU A CA 1
ATOM 825 C C . LEU A 1 104 ? 1.317 -18.691 11.814 1.00 98.12 104 LEU A C 1
ATOM 827 O O . LEU A 1 104 ? 0.540 -19.500 12.320 1.00 98.12 104 LEU A O 1
ATOM 831 N N . ASN A 1 105 ? 1.660 -18.736 10.521 1.00 97.38 105 ASN A N 1
ATOM 832 C CA . ASN A 1 105 ? 1.143 -19.767 9.621 1.00 97.38 105 ASN A CA 1
ATOM 833 C C . ASN A 1 105 ? 1.699 -21.146 9.987 1.00 97.38 105 ASN A C 1
ATOM 835 O O . ASN A 1 105 ? 0.949 -22.114 10.031 1.00 97.38 105 ASN A O 1
ATOM 839 N N . GLY A 1 106 ? 2.996 -21.258 10.283 1.00 98.06 106 GLY A N 1
ATOM 840 C CA . GLY A 1 106 ? 3.616 -22.529 10.661 1.00 98.06 106 GLY A CA 1
ATOM 841 C C . GLY A 1 106 ? 3.039 -23.116 11.950 1.00 98.06 106 GLY A C 1
ATOM 842 O O . GLY A 1 106 ? 2.833 -24.322 12.034 1.00 98.06 106 GLY A O 1
ATOM 843 N N . MET A 1 107 ? 2.714 -22.259 12.921 1.00 98.44 107 MET A N 1
ATOM 844 C CA . MET A 1 107 ? 2.074 -22.648 14.179 1.00 98.44 107 MET A CA 1
ATOM 845 C C . MET A 1 107 ? 0.558 -22.845 14.065 1.00 98.44 107 MET A C 1
ATOM 847 O O . MET A 1 107 ? -0.053 -23.258 15.046 1.00 98.44 107 MET A O 1
ATOM 851 N N . GLN A 1 108 ? -0.038 -22.575 12.896 1.00 97.56 108 GLN A N 1
ATOM 852 C CA . GLN A 1 108 ? -1.479 -22.700 12.648 1.00 97.56 108 GLN A CA 1
ATOM 853 C C . GLN A 1 108 ? -2.311 -21.950 13.701 1.00 97.56 108 GLN A C 1
ATOM 855 O O . GLN A 1 108 ? -3.249 -22.498 14.276 1.00 97.56 108 GLN A O 1
ATOM 860 N N . ILE A 1 109 ? -1.932 -20.699 13.986 1.00 97.56 109 ILE A N 1
ATOM 861 C CA . ILE A 1 109 ? -2.685 -19.853 14.918 1.00 97.56 109 ILE A CA 1
ATOM 862 C C . ILE A 1 109 ? -4.135 -19.727 14.443 1.00 97.56 109 ILE A C 1
ATOM 864 O O . ILE A 1 109 ? -4.387 -19.459 13.266 1.00 97.56 109 ILE A O 1
ATOM 868 N N . ASP A 1 110 ? -5.076 -19.902 15.371 1.00 98.00 110 ASP A N 1
ATOM 869 C CA . ASP A 1 110 ? -6.500 -19.748 15.096 1.00 98.00 110 ASP A CA 1
ATOM 870 C C . ASP A 1 110 ? -6.811 -18.300 14.683 1.00 98.00 110 ASP A C 1
ATOM 872 O O . ASP A 1 110 ? -6.533 -17.341 15.413 1.00 98.00 110 ASP A O 1
ATOM 876 N N . TYR A 1 111 ? -7.354 -18.138 13.476 1.00 96.12 111 TYR A N 1
ATOM 877 C CA . TYR A 1 111 ? -7.563 -16.819 12.886 1.00 96.12 111 TYR A CA 1
ATOM 878 C C . TYR A 1 111 ? -8.663 -16.025 13.599 1.00 96.12 111 TYR A C 1
ATOM 880 O O . TYR A 1 111 ? -8.533 -14.808 13.750 1.00 96.12 111 TYR A O 1
ATOM 888 N N . ASP A 1 112 ? -9.719 -16.690 14.070 1.00 97.31 112 ASP A N 1
ATOM 889 C CA . ASP A 1 112 ? -10.827 -16.028 14.761 1.00 97.31 112 ASP A CA 1
ATOM 890 C C . ASP A 1 112 ? -10.390 -15.532 16.144 1.00 97.31 112 ASP A C 1
ATOM 892 O O . ASP A 1 112 ? -10.707 -14.401 16.536 1.00 97.31 112 ASP A O 1
ATOM 896 N N . GLN A 1 113 ? -9.574 -16.319 16.852 1.00 97.00 113 GLN A N 1
ATOM 897 C CA . GLN A 1 113 ? -8.912 -15.895 18.079 1.00 97.00 113 GLN A CA 1
ATOM 898 C C . GLN A 1 113 ? -7.989 -14.700 17.820 1.00 97.00 113 GLN A C 1
ATOM 900 O O . GLN A 1 113 ? -8.123 -13.679 18.501 1.00 97.00 113 GLN A O 1
ATOM 905 N N . PHE A 1 114 ? -7.091 -14.791 16.833 1.00 96.94 114 PHE A N 1
ATOM 906 C CA . PHE A 1 114 ? -6.168 -13.704 16.494 1.00 96.94 114 PHE A CA 1
ATOM 907 C C . PHE A 1 114 ? -6.923 -12.410 16.165 1.00 96.94 114 PHE A C 1
ATOM 909 O O . PHE A 1 114 ? -6.596 -11.339 16.676 1.00 96.94 114 PHE A O 1
ATOM 916 N N . LYS A 1 115 ? -7.991 -12.500 15.367 1.00 94.69 115 LYS A N 1
ATOM 917 C CA . LYS A 1 115 ? -8.864 -11.368 15.036 1.00 94.69 115 LYS A CA 1
ATOM 918 C C . LYS A 1 115 ? -9.493 -10.751 16.290 1.00 94.69 115 LYS A C 1
ATOM 920 O O . LYS A 1 115 ? -9.462 -9.532 16.451 1.00 94.69 115 LYS A O 1
ATOM 925 N N . SER A 1 116 ? -10.028 -11.574 17.194 1.00 94.31 116 SER A N 1
ATOM 926 C CA . SER A 1 116 ? -10.605 -11.115 18.466 1.00 94.31 116 SER A CA 1
ATOM 927 C C . SER A 1 116 ? -9.572 -10.426 19.368 1.00 94.31 116 SER A C 1
ATOM 929 O O . SER A 1 116 ? -9.850 -9.398 19.988 1.00 94.31 116 SER A O 1
ATOM 931 N N . GLU A 1 117 ? -8.350 -10.953 19.439 1.00 96.50 117 GLU A N 1
ATOM 932 C CA . GLU A 1 117 ? -7.236 -10.334 20.164 1.00 96.50 117 GLU A CA 1
ATOM 933 C C . GLU A 1 117 ? -6.840 -8.984 19.562 1.00 96.50 117 GLU A C 1
ATOM 935 O O . GLU A 1 117 ? -6.782 -7.991 20.288 1.00 96.50 117 GLU A O 1
ATOM 940 N N . MET A 1 118 ? -6.651 -8.913 18.242 1.00 96.00 118 MET A N 1
ATOM 941 C CA . MET A 1 118 ? -6.291 -7.673 17.552 1.00 96.00 118 MET A CA 1
ATOM 942 C C . MET A 1 118 ? -7.364 -6.586 17.687 1.00 96.00 118 MET A C 1
ATOM 944 O O . MET A 1 118 ? -7.022 -5.412 17.859 1.00 96.00 118 MET A O 1
ATOM 948 N N . ASN A 1 119 ? -8.648 -6.955 17.688 1.00 88.69 119 ASN A N 1
ATOM 949 C CA . ASN A 1 119 ? -9.742 -6.014 17.942 1.00 88.69 119 ASN A CA 1
ATOM 950 C C . ASN A 1 119 ? -9.645 -5.412 19.348 1.00 88.69 119 ASN A C 1
ATOM 952 O O . ASN A 1 119 ? -9.638 -4.189 19.490 1.00 88.69 119 ASN A O 1
ATOM 956 N N . ARG A 1 120 ? -9.457 -6.253 20.373 1.00 90.25 120 ARG A N 1
ATOM 957 C CA . ARG A 1 120 ? -9.308 -5.810 21.769 1.00 90.25 120 ARG A CA 1
ATOM 958 C C . ARG A 1 120 ? -8.063 -4.951 21.984 1.00 90.25 120 ARG A C 1
ATOM 960 O O . ARG A 1 120 ? -8.123 -3.951 22.696 1.00 90.25 120 ARG A O 1
ATOM 967 N N . VAL A 1 121 ? -6.938 -5.300 21.352 1.00 92.62 121 VAL A N 1
ATOM 968 C CA . VAL A 1 121 ? -5.726 -4.460 21.360 1.00 92.62 121 VA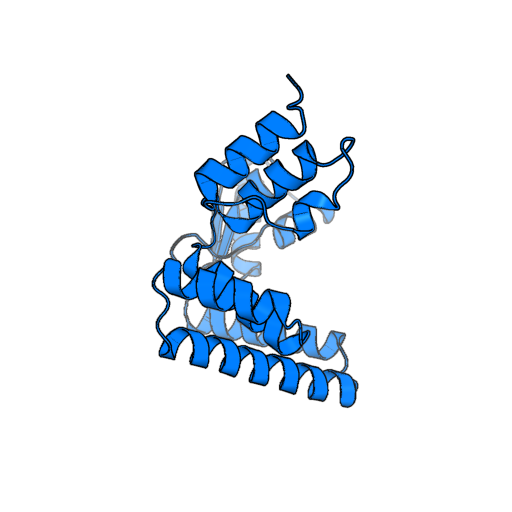L A CA 1
ATOM 969 C C . VAL A 1 121 ? -6.028 -3.092 20.753 1.00 92.62 121 VAL A C 1
ATOM 971 O O . VAL A 1 121 ? -5.669 -2.068 21.334 1.00 92.62 121 VAL A O 1
ATOM 974 N N . SER A 1 122 ? -6.720 -3.061 19.615 1.00 88.88 122 SER A N 1
ATOM 975 C CA . SER A 1 122 ? -7.066 -1.810 18.936 1.00 88.88 122 SER A CA 1
ATOM 976 C C . SER A 1 122 ? -7.994 -0.936 19.784 1.00 88.88 122 SER A C 1
ATOM 978 O O . SER A 1 122 ? -7.760 0.265 19.904 1.00 88.88 122 SER A O 1
ATOM 980 N N . GLU A 1 123 ? -9.009 -1.526 20.420 1.00 84.25 123 GLU A N 1
ATOM 981 C CA . GLU A 1 123 ? -9.905 -0.838 21.359 1.00 84.25 123 GLU A CA 1
ATOM 982 C C . GLU A 1 123 ? -9.143 -0.239 22.542 1.00 84.25 123 GLU A C 1
ATOM 984 O O . GLU A 1 123 ? -9.303 0.943 22.853 1.00 84.25 123 GLU A O 1
ATOM 989 N N . TYR A 1 124 ? -8.268 -1.032 23.166 1.00 88.31 124 TYR A N 1
ATOM 990 C CA . TYR A 1 124 ? -7.445 -0.576 24.279 1.00 88.31 124 TYR A CA 1
ATOM 991 C C . TYR A 1 124 ? -6.547 0.600 23.879 1.00 88.31 124 TYR A C 1
ATOM 993 O O . TYR A 1 124 ? -6.468 1.590 24.606 1.00 88.31 124 TYR A O 1
ATOM 1001 N N . LEU A 1 125 ? -5.885 0.520 22.720 1.00 89.88 125 LEU A N 1
ATOM 1002 C CA . LEU A 1 125 ? -5.014 1.591 22.237 1.00 89.88 125 LEU A CA 1
ATOM 1003 C C . LEU A 1 125 ? -5.803 2.860 21.903 1.00 89.88 125 LEU A C 1
ATOM 1005 O O . LEU A 1 125 ? -5.372 3.942 22.297 1.00 89.88 125 LEU A O 1
ATOM 1009 N N . ARG A 1 126 ? -6.978 2.749 21.269 1.00 85.81 126 ARG A N 1
ATOM 1010 C CA . ARG A 1 126 ? -7.860 3.907 21.041 1.00 85.81 126 ARG A CA 1
ATOM 1011 C C . ARG A 1 126 ? -8.235 4.591 22.350 1.00 85.81 126 ARG A C 1
ATOM 1013 O O . ARG A 1 126 ? -8.035 5.796 22.484 1.00 85.81 126 ARG A O 1
ATOM 1020 N N . ALA A 1 127 ? -8.686 3.821 23.340 1.00 83.94 127 ALA A N 1
ATOM 1021 C CA . ALA A 1 127 ? -9.042 4.355 24.651 1.00 83.94 127 ALA A CA 1
ATOM 1022 C C . ALA A 1 127 ? -7.840 5.012 25.352 1.00 83.94 127 ALA A C 1
ATOM 1024 O O . ALA A 1 127 ? -7.957 6.118 25.881 1.00 83.94 127 ALA A O 1
ATOM 1025 N N . LYS A 1 128 ? -6.671 4.359 25.317 1.00 88.06 128 LYS A N 1
ATOM 1026 C CA . LYS A 1 128 ? -5.435 4.840 25.948 1.00 88.06 128 LYS A CA 1
ATOM 1027 C C . LYS A 1 128 ? -4.919 6.138 25.330 1.00 88.06 128 LYS A C 1
ATOM 1029 O O . LYS A 1 128 ? -4.439 7.001 26.060 1.00 88.06 128 LYS A O 1
ATOM 1034 N N . HIS A 1 129 ? -4.991 6.260 24.008 1.00 88.81 129 HIS A N 1
ATOM 1035 C CA . HIS A 1 129 ? -4.511 7.430 23.274 1.00 88.81 129 HIS A CA 1
ATOM 1036 C C . HIS A 1 129 ? -5.591 8.499 23.072 1.00 88.81 129 HIS A C 1
ATOM 1038 O O . HIS A 1 129 ? -5.300 9.551 22.519 1.00 88.81 129 HIS A O 1
ATOM 1044 N N . GLY A 1 130 ? -6.813 8.263 23.562 1.00 85.38 130 GLY A N 1
ATOM 1045 C CA . GLY A 1 130 ? -7.917 9.210 23.442 1.00 85.38 130 GLY A CA 1
ATOM 1046 C C . GLY A 1 130 ? -8.375 9.431 22.002 1.00 85.38 130 GLY A C 1
ATOM 1047 O O . GLY A 1 130 ? -8.905 10.499 21.716 1.00 85.38 130 GLY A O 1
ATOM 1048 N N . LEU A 1 131 ? -8.174 8.446 21.122 1.00 87.44 131 LEU A N 1
ATOM 1049 C CA . LEU A 1 131 ? -8.572 8.530 19.720 1.00 87.44 131 LEU A CA 1
ATOM 1050 C C . LEU A 1 131 ? -10.098 8.534 19.630 1.00 87.44 131 LEU A C 1
ATOM 1052 O O . LEU A 1 131 ? -10.755 7.573 20.040 1.00 87.44 131 LEU A O 1
ATOM 1056 N N . GLU A 1 132 ? -10.655 9.623 19.110 1.00 89.88 132 GLU A N 1
ATOM 1057 C CA . GLU A 1 132 ? -12.084 9.724 18.848 1.00 89.88 132 GLU A CA 1
ATOM 1058 C C . GLU A 1 132 ? -12.425 9.049 17.520 1.00 89.88 132 GLU A C 1
ATOM 1060 O O . GLU A 1 132 ? -11.684 9.110 16.540 1.00 89.88 132 GLU A O 1
ATOM 1065 N N . MET A 1 133 ? -13.569 8.386 17.500 1.00 91.25 133 MET A N 1
ATOM 1066 C CA . MET A 1 133 ? -14.193 7.846 16.307 1.00 91.25 133 MET A CA 1
ATOM 1067 C C . MET A 1 133 ? -15.406 8.702 15.957 1.00 91.25 133 MET A C 1
ATOM 1069 O O . MET A 1 133 ? -15.964 9.398 16.813 1.00 91.25 133 MET A O 1
ATOM 1073 N N . GLU A 1 134 ? -15.834 8.637 14.705 1.00 94.88 134 GLU A N 1
ATOM 1074 C CA . GLU A 1 134 ? -17.028 9.307 14.233 1.00 94.88 134 GLU A CA 1
ATOM 1075 C C . GLU A 1 134 ? -17.883 8.439 13.310 1.00 94.88 134 GLU A C 1
ATOM 1077 O O . GLU A 1 134 ? -17.415 7.475 12.706 1.00 94.88 134 GLU A O 1
ATOM 1082 N N . LEU A 1 135 ? -19.165 8.789 13.247 1.00 95.62 135 LEU A N 1
ATOM 1083 C CA . LEU A 1 135 ? -20.169 8.235 12.350 1.00 95.62 135 LEU A CA 1
ATOM 1084 C C . LEU A 1 135 ? -20.902 9.391 11.685 1.00 95.62 135 LEU A C 1
ATOM 1086 O O . LEU A 1 135 ? -21.652 10.110 12.351 1.00 95.62 135 LEU A O 1
ATOM 1090 N N . SER A 1 136 ? -20.717 9.546 10.378 1.00 95.44 136 SER A N 1
ATOM 1091 C CA . SER A 1 136 ? -21.528 10.451 9.570 1.00 95.44 136 SER A CA 1
ATOM 1092 C C . SER A 1 136 ? -22.777 9.730 9.088 1.00 95.44 136 SER A C 1
ATOM 1094 O O . SER A 1 136 ? -22.707 8.639 8.524 1.00 95.44 136 SER A O 1
ATOM 1096 N N . CYS A 1 137 ? -23.938 10.357 9.249 1.00 93.38 137 CYS A N 1
ATOM 1097 C CA . CYS A 1 137 ? -25.181 9.837 8.694 1.00 93.38 137 CYS A CA 1
ATOM 1098 C C . CYS A 1 137 ? -25.114 9.681 7.159 1.00 93.38 137 CYS A C 1
ATOM 1100 O O . CYS A 1 137 ? -25.688 8.733 6.619 1.00 93.38 137 CYS A O 1
ATOM 1102 N N . ARG A 1 138 ? -24.348 10.529 6.458 1.00 94.31 138 ARG A N 1
ATOM 1103 C CA . ARG A 1 138 ? -24.126 10.373 5.010 1.00 94.31 138 ARG A CA 1
ATOM 1104 C C . ARG A 1 138 ? -23.421 9.063 4.662 1.00 94.31 138 ARG A C 1
ATOM 1106 O O . ARG A 1 138 ? -23.789 8.441 3.669 1.00 94.31 138 ARG A O 1
ATOM 1113 N N . ASP A 1 139 ? -22.493 8.608 5.502 1.00 93.50 139 ASP A N 1
ATOM 1114 C CA . ASP A 1 139 ? -21.751 7.356 5.286 1.00 93.50 139 ASP A CA 1
ATOM 1115 C C . ASP A 1 139 ? -22.637 6.121 5.494 1.00 93.50 139 ASP A C 1
ATOM 1117 O O . ASP A 1 139 ? -22.424 5.078 4.881 1.00 93.50 139 ASP A O 1
ATOM 1121 N N . VAL A 1 140 ? -23.693 6.255 6.303 1.00 91.25 140 VAL A N 1
ATOM 1122 C CA . VAL A 1 140 ? -24.739 5.230 6.468 1.00 91.25 140 VAL A CA 1
ATOM 1123 C C . VAL A 1 140 ? -25.679 5.170 5.248 1.00 91.25 140 VAL A C 1
ATOM 1125 O O . VAL A 1 140 ? -26.416 4.198 5.071 1.00 91.25 140 VAL A O 1
ATOM 1128 N N . GLY A 1 141 ? -25.645 6.184 4.376 1.00 89.56 141 GLY A N 1
ATOM 1129 C CA . GLY A 1 141 ? -26.471 6.276 3.170 1.00 89.56 141 GLY A CA 1
ATOM 1130 C C . GLY A 1 141 ? -27.791 7.025 3.362 1.00 89.56 141 GLY A C 1
ATOM 1131 O O . GLY A 1 141 ? -28.706 6.851 2.557 1.00 89.56 141 GLY A O 1
ATOM 1132 N N . VAL A 1 142 ? -27.913 7.846 4.412 1.00 88.44 142 VAL A N 1
ATOM 1133 C CA . VAL A 1 142 ? -29.061 8.746 4.601 1.00 88.44 142 VAL A CA 1
ATOM 1134 C C . VAL A 1 142 ? -28.680 10.192 4.283 1.00 88.44 142 VAL A C 1
ATOM 1136 O O . VAL A 1 142 ? -27.548 10.618 4.507 1.00 88.44 142 VAL A O 1
ATOM 1139 N N . ASP A 1 143 ? -29.632 10.971 3.772 1.00 91.62 143 ASP A N 1
ATOM 1140 C CA . ASP A 1 143 ? -29.415 12.390 3.475 1.00 91.62 143 ASP A CA 1
ATOM 1141 C C . ASP A 1 143 ? -29.529 13.242 4.751 1.00 91.62 143 ASP A C 1
ATOM 1143 O O . ASP A 1 143 ? -30.552 13.867 5.028 1.00 91.62 143 ASP A O 1
ATOM 1147 N N . CYS A 1 144 ? -28.489 13.187 5.586 1.00 94.19 144 CYS A N 1
ATOM 1148 C CA . CYS A 1 144 ? -28.382 13.944 6.831 1.00 94.19 144 CYS A CA 1
ATOM 1149 C C . CYS A 1 144 ? -26.914 14.281 7.139 1.00 94.19 144 CYS A C 1
ATOM 1151 O O . CYS A 1 144 ? -26.050 13.411 7.067 1.00 94.19 144 CYS A O 1
ATOM 1153 N N . ASP A 1 145 ? -26.642 15.534 7.519 1.00 95.25 145 ASP A N 1
ATOM 1154 C CA . ASP A 1 145 ? -25.298 16.055 7.841 1.00 95.25 145 ASP A CA 1
ATOM 1155 C C . ASP A 1 145 ? -24.839 15.778 9.282 1.00 95.25 145 ASP A C 1
ATOM 1157 O O . ASP A 1 145 ? -23.796 16.268 9.717 1.00 95.25 145 ASP A O 1
ATOM 1161 N N . PHE A 1 146 ? -25.625 15.045 10.069 1.00 95.62 146 PHE A N 1
ATOM 1162 C CA . PHE A 1 146 ? -25.262 14.767 11.450 1.00 95.62 146 PHE A CA 1
ATOM 1163 C C . PHE A 1 146 ? -24.042 13.839 11.539 1.00 95.62 146 PHE A C 1
ATOM 1165 O O . PHE A 1 146 ? -23.972 12.816 10.858 1.00 95.62 146 PHE A O 1
ATOM 1172 N N . V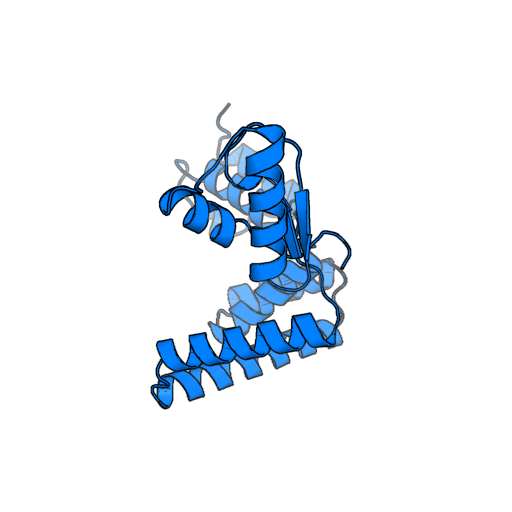AL A 1 147 ? -23.110 14.192 12.428 1.00 96.19 147 VAL A N 1
ATOM 1173 C CA . VAL A 1 147 ? -21.922 13.397 12.753 1.00 96.19 147 VAL A CA 1
ATOM 1174 C C . VAL A 1 147 ? -21.902 13.129 14.255 1.00 96.19 147 VAL A C 1
ATOM 1176 O O . VAL A 1 147 ? -21.827 14.061 15.061 1.00 96.19 147 VAL A O 1
ATOM 1179 N N . ALA A 1 148 ? -21.961 11.857 14.643 1.00 95.44 148 ALA A N 1
ATOM 1180 C CA . ALA A 1 148 ? -21.756 11.432 16.023 1.00 95.44 148 ALA A CA 1
ATOM 1181 C C . ALA A 1 148 ? -20.269 11.170 16.261 1.00 95.44 148 ALA A C 1
ATOM 1183 O O . ALA A 1 148 ? -19.658 10.447 15.487 1.00 95.44 148 ALA A O 1
ATOM 1184 N N . ARG A 1 149 ? -19.700 11.716 17.342 1.00 94.31 149 ARG A N 1
ATOM 1185 C CA . ARG A 1 149 ? -18.316 11.451 17.771 1.00 94.31 149 ARG A CA 1
ATOM 1186 C C . ARG A 1 149 ? -18.278 10.792 19.134 1.00 94.31 149 ARG A C 1
ATOM 1188 O O . ARG A 1 149 ? -19.102 11.134 19.984 1.00 94.31 149 ARG A O 1
ATOM 1195 N N . GLY A 1 150 ? -17.327 9.901 19.368 1.00 90.25 150 GLY A N 1
ATOM 1196 C CA . GLY A 1 150 ? -17.161 9.229 20.654 1.00 90.25 150 GLY A CA 1
ATOM 1197 C C . GLY A 1 150 ? -15.921 8.347 20.702 1.00 90.25 150 GLY A C 1
ATOM 1198 O O . GLY A 1 150 ? -15.289 8.082 19.685 1.00 90.25 150 GLY A O 1
ATOM 1199 N N . LYS A 1 151 ? -15.559 7.889 21.898 1.00 85.12 151 LYS A N 1
ATOM 1200 C CA . LYS A 1 151 ? -14.393 7.011 22.111 1.00 85.12 151 LYS A CA 1
ATOM 1201 C C . LYS A 1 151 ? -14.735 5.534 21.963 1.00 85.12 151 LYS A C 1
ATOM 1203 O O . LYS A 1 151 ? -13.842 4.708 21.782 1.00 85.12 151 LYS A O 1
ATOM 1208 N N . THR A 1 152 ? -16.018 5.202 22.050 1.00 85.81 152 THR A N 1
ATOM 1209 C CA . THR A 1 152 ? -16.538 3.850 21.862 1.00 85.81 152 THR A CA 1
ATOM 1210 C C . THR A 1 152 ? -17.637 3.854 20.812 1.00 85.81 152 THR A C 1
ATOM 1212 O O . THR A 1 152 ? -18.307 4.858 20.574 1.00 85.81 152 THR A O 1
ATOM 1215 N N . GLU A 1 153 ? -17.824 2.701 20.181 1.00 88.56 153 GLU A N 1
ATOM 1216 C CA . GLU A 1 153 ? -18.937 2.472 19.264 1.00 88.56 153 GLU A CA 1
ATOM 1217 C C . GLU A 1 153 ? -20.288 2.677 19.960 1.00 88.56 153 GLU A C 1
ATOM 1219 O O . GLU A 1 153 ? -21.177 3.307 19.400 1.00 88.56 153 GLU A O 1
ATOM 1224 N N . GLU A 1 154 ? -20.419 2.223 21.207 1.00 89.50 154 GLU A N 1
ATOM 1225 C CA . GLU A 1 154 ? -21.621 2.417 22.022 1.00 89.50 154 GLU A CA 1
ATOM 1226 C C . GLU A 1 154 ? -21.976 3.903 22.178 1.00 89.50 154 GLU A C 1
ATOM 1228 O O . GLU A 1 154 ? -23.090 4.299 21.849 1.00 89.50 154 GLU A O 1
ATOM 1233 N N . GLU A 1 155 ? -21.013 4.750 22.559 1.00 91.00 155 GLU A N 1
ATOM 1234 C CA . GLU A 1 155 ? -21.227 6.196 22.709 1.00 91.00 155 GLU A CA 1
ATOM 1235 C C . GLU A 1 155 ? -21.680 6.850 21.391 1.00 91.00 155 GLU A C 1
ATOM 1237 O O . GLU A 1 155 ? -22.548 7.729 21.371 1.00 91.00 155 GLU A O 1
ATOM 1242 N N . ILE A 1 156 ? -21.092 6.424 20.272 1.00 93.50 156 ILE A N 1
ATOM 1243 C CA . ILE A 1 156 ? -21.430 6.936 18.942 1.00 93.50 156 ILE A CA 1
ATOM 1244 C C . ILE A 1 156 ? -22.848 6.531 18.552 1.00 93.50 156 ILE A C 1
ATOM 1246 O O . ILE A 1 156 ? -23.630 7.377 18.107 1.00 93.50 156 ILE A O 1
ATOM 1250 N N . LEU A 1 157 ? -23.195 5.260 18.742 1.00 93.12 157 LEU A N 1
ATOM 1251 C CA . LEU A 1 157 ? -24.514 4.731 18.418 1.00 93.12 157 LEU A CA 1
ATOM 1252 C C . LEU A 1 157 ? -25.600 5.345 19.305 1.00 93.12 157 LEU A C 1
ATOM 1254 O O . LEU A 1 157 ? -26.670 5.673 18.797 1.00 93.12 157 LEU A O 1
ATOM 1258 N N . GLU A 1 158 ? -25.329 5.586 20.588 1.00 93.69 158 GLU A N 1
ATOM 1259 C CA . GLU A 1 158 ? -26.242 6.306 21.481 1.00 93.69 158 GLU A CA 1
ATOM 1260 C C . GLU A 1 158 ? -26.513 7.732 20.987 1.00 93.69 158 GLU A C 1
ATOM 1262 O O . GLU A 1 158 ? -27.670 8.156 20.904 1.00 93.69 158 GLU A O 1
ATOM 1267 N N . LYS A 1 159 ? -25.465 8.471 20.599 1.00 95.00 159 LYS A N 1
ATOM 1268 C CA . LYS A 1 159 ? -25.601 9.830 20.048 1.00 95.00 159 LYS A CA 1
ATOM 1269 C C . LYS A 1 159 ? -26.364 9.832 18.722 1.00 95.00 159 LYS A C 1
ATOM 1271 O O . LYS A 1 159 ? -27.240 10.678 18.528 1.00 95.00 159 LYS A O 1
ATOM 1276 N N . ALA A 1 160 ? -26.077 8.881 17.834 1.00 93.88 160 ALA A N 1
ATOM 1277 C CA . ALA A 1 160 ? -26.780 8.716 16.564 1.00 93.88 160 ALA A CA 1
ATOM 1278 C C . ALA A 1 160 ? -28.258 8.344 16.763 1.00 93.88 160 ALA A C 1
ATOM 1280 O O . ALA A 1 160 ? -29.132 8.935 16.129 1.00 93.88 160 ALA A O 1
ATOM 1281 N N . ALA A 1 161 ? -28.564 7.440 17.696 1.00 93.19 161 ALA A N 1
ATOM 1282 C CA . ALA A 1 161 ? -29.931 7.056 18.034 1.00 93.19 161 ALA A CA 1
ATOM 1283 C C . ALA A 1 161 ? -30.718 8.213 18.662 1.00 93.19 161 ALA A C 1
ATOM 1285 O O . ALA A 1 161 ? -31.860 8.475 18.275 1.00 93.19 161 ALA A O 1
ATOM 1286 N N . ALA A 1 162 ? -30.101 8.953 19.588 1.00 94.06 162 ALA A N 1
ATOM 1287 C CA . ALA A 1 162 ? -30.703 10.138 20.192 1.00 94.06 162 ALA A CA 1
ATOM 1288 C C . ALA A 1 162 ? -31.031 11.205 19.136 1.00 94.06 162 ALA A C 1
ATOM 1290 O O . ALA A 1 162 ? -32.108 11.810 19.173 1.00 94.06 162 ALA A O 1
ATOM 1291 N N . HIS A 1 163 ? -30.133 11.401 18.167 1.00 93.75 163 HIS A N 1
ATOM 1292 C CA . HIS A 1 163 ? -30.379 12.261 17.017 1.00 93.75 163 HIS A CA 1
ATOM 1293 C C . HIS A 1 163 ? -31.538 11.742 16.155 1.00 93.75 163 HIS A C 1
ATOM 1295 O O . HIS A 1 163 ? -32.499 12.481 15.940 1.00 93.75 163 HIS A O 1
ATOM 1301 N N . GLY A 1 164 ? -31.502 10.476 15.726 1.00 92.69 164 GLY A N 1
ATOM 1302 C CA . GLY A 1 164 ? -32.542 9.858 14.896 1.00 92.69 164 GLY A CA 1
ATOM 1303 C C . GLY A 1 164 ? -33.938 9.974 15.509 1.00 92.69 164 GLY A C 1
ATOM 1304 O O . GLY A 1 164 ? -34.894 10.373 14.838 1.00 92.69 164 GLY A O 1
ATOM 1305 N N . LYS A 1 165 ? -34.052 9.731 16.818 1.00 92.81 165 LYS A N 1
ATOM 1306 C CA . LYS A 1 165 ? -35.309 9.879 17.559 1.00 92.81 165 LYS A CA 1
ATOM 1307 C C . LYS A 1 165 ? -35.828 11.316 17.544 1.00 92.81 165 LYS A C 1
ATOM 1309 O O . LYS A 1 165 ? -37.021 11.533 17.352 1.00 92.81 165 LYS A O 1
ATOM 1314 N N . LYS A 1 166 ? -34.949 12.301 17.749 1.00 94.25 166 LYS A N 1
ATOM 1315 C CA . LYS A 1 166 ? -35.326 13.716 17.876 1.00 94.25 166 LYS A CA 1
ATOM 1316 C C . LYS A 1 166 ? -35.576 14.399 16.529 1.00 94.25 166 LYS A C 1
ATOM 1318 O O . LYS A 1 166 ? -36.515 15.180 16.423 1.00 94.25 166 LYS A O 1
ATOM 1323 N N . ALA A 1 167 ? -34.729 14.144 15.534 1.00 93.56 167 ALA A N 1
ATOM 1324 C CA . ALA A 1 167 ? -34.752 14.827 14.241 1.00 93.56 167 ALA A CA 1
ATOM 1325 C C . ALA A 1 167 ? -35.628 14.116 13.200 1.00 93.56 167 ALA A C 1
ATOM 1327 O O . ALA A 1 167 ? -36.204 14.775 12.338 1.00 93.56 167 ALA A O 1
ATOM 1328 N N . HIS A 1 168 ? -35.762 12.789 13.299 1.00 90.00 168 HIS A N 1
ATOM 1329 C CA . HIS A 1 168 ? -36.416 11.963 12.279 1.00 90.00 168 HIS A CA 1
ATOM 1330 C C . HIS A 1 168 ? -37.562 11.098 12.829 1.00 90.00 168 HIS A C 1
ATOM 1332 O O . HIS A 1 168 ? -38.105 10.271 12.102 1.00 90.00 168 HIS A O 1
ATOM 1338 N N . ASN A 1 169 ? -37.944 11.276 14.104 1.00 89.94 169 ASN A N 1
ATOM 1339 C CA . ASN A 1 169 ? -38.961 10.469 14.796 1.00 89.94 169 ASN A CA 1
ATOM 1340 C C . ASN A 1 169 ? -38.701 8.952 14.696 1.00 89.94 169 ASN A C 1
ATOM 1342 O O . ASN A 1 169 ? -39.619 8.131 14.670 1.00 89.94 169 ASN A O 1
ATOM 1346 N N . MET A 1 170 ? -37.423 8.585 14.621 1.00 85.19 170 MET A N 1
ATOM 1347 C CA . MET A 1 170 ? -36.983 7.208 14.494 1.00 85.19 170 MET A CA 1
ATOM 1348 C C . MET A 1 170 ? -37.002 6.556 15.877 1.00 85.19 170 MET A C 1
ATOM 1350 O O . MET A 1 170 ? -36.084 6.745 16.672 1.00 85.19 170 MET A O 1
ATOM 1354 N N . GLN A 1 171 ? -38.095 5.865 16.207 1.00 81.12 171 GLN A N 1
ATOM 1355 C CA . GLN A 1 171 ? -38.257 5.254 17.533 1.00 81.12 171 GLN A CA 1
ATOM 1356 C C . GLN A 1 171 ? -37.406 3.998 17.719 1.00 81.12 171 GLN A C 1
ATOM 1358 O O . GLN A 1 171 ? -36.920 3.755 18.820 1.00 81.12 171 GLN A O 1
ATOM 1363 N N . GLU A 1 172 ? -37.192 3.251 16.638 1.00 81.12 172 GLU A N 1
ATOM 1364 C CA . GLU A 1 172 ? -36.331 2.075 16.597 1.00 81.12 172 GLU A CA 1
ATOM 1365 C C . GLU A 1 172 ? -35.400 2.170 15.390 1.00 81.12 172 GLU A C 1
ATOM 1367 O O . GLU A 1 172 ? -35.791 2.647 14.321 1.00 81.12 172 GLU A O 1
ATOM 1372 N N . ILE A 1 173 ? -34.161 1.715 15.568 1.00 80.44 173 ILE A N 1
ATOM 1373 C CA . ILE A 1 173 ? -33.198 1.584 14.477 1.00 80.44 173 ILE A CA 1
ATOM 1374 C C . ILE A 1 173 ? -33.323 0.161 13.926 1.00 80.44 173 ILE A C 1
ATOM 1376 O O . ILE A 1 173 ? -33.065 -0.787 14.670 1.00 80.44 173 ILE A O 1
ATOM 1380 N N . PRO A 1 174 ? -33.700 -0.022 12.645 1.00 84.62 174 PRO A N 1
ATOM 1381 C CA . PRO A 1 174 ? -33.732 -1.339 12.027 1.00 84.62 174 PRO A CA 1
ATOM 1382 C C . PRO A 1 174 ? -32.364 -2.029 12.147 1.00 84.62 174 PRO A C 1
ATOM 1384 O O . PRO A 1 174 ? -31.348 -1.360 11.941 1.00 84.62 174 PRO A O 1
ATOM 1387 N N . PRO A 1 175 ? -32.301 -3.350 12.399 1.00 87.50 175 PRO A N 1
ATOM 1388 C CA . PRO A 1 175 ? -31.032 -4.070 12.534 1.00 87.50 175 PRO A CA 1
ATOM 1389 C C . PRO A 1 175 ? -30.087 -3.869 11.342 1.00 87.50 175 PRO A C 1
ATOM 1391 O O . PRO A 1 175 ? -28.893 -3.676 11.525 1.00 87.50 175 PRO A O 1
ATOM 1394 N N . GLU A 1 176 ? -30.626 -3.820 10.122 1.00 86.19 176 GLU A N 1
ATOM 1395 C CA . GLU A 1 176 ? -29.840 -3.553 8.912 1.00 86.19 176 GLU A CA 1
ATOM 1396 C C . GLU A 1 176 ? -29.184 -2.162 8.927 1.00 86.19 176 GLU A C 1
ATOM 1398 O O . GLU A 1 176 ? -28.039 -2.000 8.506 1.00 86.19 176 GLU A O 1
ATOM 1403 N N . LEU A 1 177 ? -29.897 -1.148 9.430 1.00 86.25 177 LEU A N 1
ATOM 1404 C CA . LEU A 1 177 ? -29.353 0.202 9.549 1.00 86.25 177 LEU A CA 1
ATOM 1405 C C . LEU A 1 177 ? -28.304 0.276 10.659 1.00 86.25 177 LEU A C 1
ATOM 1407 O O . LEU A 1 177 ? -27.325 1.001 10.515 1.00 86.25 177 LEU A O 1
ATOM 1411 N N . LEU A 1 178 ? -28.488 -0.490 11.736 1.00 89.38 178 LEU A N 1
ATOM 1412 C CA . LEU A 1 178 ? -27.496 -0.606 12.797 1.00 89.38 178 LEU A CA 1
ATOM 1413 C C . LEU A 1 178 ? -26.198 -1.214 12.257 1.00 89.38 178 LEU A C 1
ATOM 1415 O O . LEU A 1 178 ? -25.147 -0.623 12.454 1.00 89.38 178 LEU A O 1
ATOM 1419 N N . GLU A 1 179 ? -26.258 -2.322 11.517 1.00 90.19 179 GLU A N 1
ATOM 1420 C CA . GLU A 1 179 ? -25.073 -2.934 10.891 1.00 90.19 179 GLU A CA 1
ATOM 1421 C C . GLU A 1 179 ? -24.351 -1.963 9.945 1.00 90.19 179 GLU A C 1
ATOM 1423 O O . GLU A 1 179 ? -23.129 -1.823 10.007 1.00 90.19 179 GLU A O 1
ATOM 1428 N N . LYS A 1 180 ? -25.104 -1.221 9.120 1.00 91.69 180 LYS A N 1
ATOM 1429 C CA . LYS A 1 180 ? -24.544 -0.161 8.262 1.00 91.69 180 LYS A CA 1
ATOM 1430 C C . LYS A 1 180 ? -23.884 0.950 9.076 1.00 91.69 180 LYS A C 1
ATOM 1432 O O . LYS A 1 180 ? -22.798 1.396 8.720 1.00 91.69 180 LYS A O 1
ATOM 1437 N N . ALA A 1 181 ? -24.511 1.373 10.172 1.00 92.38 181 ALA A N 1
ATOM 1438 C CA . ALA A 1 181 ? -23.955 2.377 11.069 1.00 92.38 181 ALA A CA 1
ATOM 1439 C C . ALA A 1 181 ? -22.648 1.897 11.709 1.00 92.38 181 ALA A C 1
ATOM 1441 O O . ALA A 1 181 ? -21.664 2.627 11.677 1.00 92.38 181 ALA A O 1
ATOM 1442 N N . ARG A 1 182 ? -22.599 0.657 12.212 1.00 91.81 182 ARG A N 1
ATOM 1443 C CA . ARG A 1 182 ? -21.380 0.060 12.780 1.00 91.81 182 ARG A CA 1
ATOM 1444 C C . ARG A 1 182 ? -20.245 0.006 11.759 1.00 91.81 182 ARG A C 1
ATOM 1446 O O . ARG A 1 182 ? -19.127 0.408 12.061 1.00 91.81 182 ARG A O 1
ATOM 1453 N N . ALA A 1 183 ? -20.547 -0.425 10.533 1.00 92.06 183 ALA A N 1
ATOM 1454 C CA . ALA A 1 183 ? -19.573 -0.508 9.445 1.00 92.06 183 ALA A CA 1
ATOM 1455 C C . ALA A 1 183 ? -19.044 0.862 8.976 1.00 92.06 183 ALA A C 1
ATOM 1457 O O . ALA A 1 183 ? -17.961 0.925 8.399 1.00 92.06 183 ALA A O 1
ATOM 1458 N N . ALA A 1 184 ? -19.793 1.942 9.215 1.00 94.50 184 ALA A N 1
ATOM 1459 C CA . ALA A 1 184 ? -19.421 3.305 8.839 1.00 94.50 184 ALA A CA 1
ATOM 1460 C C . ALA A 1 184 ? -18.626 4.058 9.927 1.00 94.50 184 ALA A C 1
ATOM 1462 O O . ALA A 1 184 ? -18.124 5.152 9.662 1.00 94.50 184 ALA A O 1
ATOM 1463 N N . ILE A 1 185 ? -18.479 3.501 11.136 1.00 93.12 185 ILE A N 1
ATOM 1464 C CA . ILE A 1 185 ? -17.672 4.118 12.198 1.00 93.12 185 ILE A CA 1
ATOM 1465 C C . ILE A 1 185 ? -16.188 4.054 11.829 1.00 93.12 185 ILE A C 1
ATOM 1467 O O . ILE A 1 185 ? -15.640 2.988 11.550 1.00 93.12 185 ILE A O 1
ATOM 1471 N N . HIS A 1 186 ? -15.516 5.200 11.885 1.00 90.31 186 HIS A N 1
ATOM 1472 C CA . HIS A 1 186 ? -14.092 5.330 11.582 1.00 90.31 186 HIS A CA 1
ATOM 1473 C C . HIS A 1 186 ? -13.421 6.341 12.518 1.00 90.31 186 HIS A C 1
ATOM 1475 O O . HIS A 1 186 ? -14.093 7.016 13.290 1.00 90.31 186 HIS A O 1
ATOM 1481 N N . LEU A 1 187 ? -12.086 6.421 12.509 1.00 89.19 187 LEU A N 1
ATOM 1482 C CA . LEU A 1 187 ? -11.365 7.433 13.291 1.00 89.19 187 LEU A CA 1
ATOM 1483 C C . LEU A 1 187 ? -11.743 8.838 12.812 1.00 89.19 187 LEU A C 1
ATOM 1485 O O . LEU A 1 187 ? -11.762 9.089 11.608 1.00 89.19 187 LEU A O 1
ATOM 1489 N N . ALA A 1 188 ? -12.012 9.741 13.753 1.00 86.75 188 ALA A N 1
ATOM 1490 C CA . ALA A 1 188 ? -12.321 11.125 13.438 1.00 86.75 188 ALA A CA 1
ATOM 1491 C C . ALA A 1 188 ? -11.102 11.816 12.809 1.00 86.75 188 ALA A C 1
ATOM 1493 O O . ALA A 1 188 ? -9.958 11.604 13.217 1.00 86.75 188 ALA A O 1
ATOM 1494 N N . ALA A 1 189 ? -11.335 12.668 11.812 1.00 74.56 189 ALA A N 1
ATOM 1495 C CA . ALA A 1 189 ? -10.249 13.390 11.160 1.00 74.56 189 ALA A CA 1
ATOM 1496 C C . ALA A 1 189 ? -9.476 14.274 12.165 1.00 74.56 189 ALA A C 1
ATOM 1498 O O . ALA A 1 189 ? -10.050 15.170 12.784 1.00 74.56 189 ALA A O 1
ATOM 1499 N N . GLY A 1 190 ? -8.161 14.054 12.289 1.00 65.31 190 GLY A N 1
ATOM 1500 C CA . GLY A 1 190 ? -7.270 14.860 13.136 1.00 65.31 190 GLY A CA 1
ATOM 1501 C C . GLY A 1 190 ? -7.111 14.395 14.591 1.00 65.31 190 GLY A C 1
ATOM 1502 O O . GLY A 1 190 ? -6.547 15.154 15.379 1.00 65.31 190 GLY A O 1
ATOM 1503 N N . SER A 1 191 ? -7.592 13.193 14.938 1.00 56.62 191 SER A N 1
ATOM 1504 C CA . SER A 1 191 ? -7.317 12.510 16.218 1.00 56.62 191 SER A CA 1
ATOM 1505 C C . SER A 1 191 ? -5.883 12.000 16.339 1.00 56.62 191 SER A C 1
ATOM 1507 O O . SER A 1 191 ? -5.396 11.452 15.321 1.00 56.62 191 SER A O 1
#